Protein AF-Q7U5W7-F1 (afdb_monomer_lite)

Foldseek 3Di:
DAALWWKDQLDDDIDGHAAAPDDDDPPLLLQLLVLVCVVDPPPDPPPSDPDDDDDDFQDFDQDPVRDGNGGMHTPGNRDDHDHSVRSVVPGDHPPPPPPPVVVVPPPPQDAPVLLLVLLVLFAEAAAPPPCVVLLLLLLLLSQQSCVSNVHDNVVSLVSSCVRHNCVGHVHRSVCSSPVDNPVRHNVSSNVNSVVSPDDPPDDD

pLDDT: mean 86.41, std 12.65, range [41.16, 97.62]

Radius of gyration: 22.74 Å; chains: 1; bounding box: 49×39×63 Å

Organism: Parasynechococcus marenigrum (strain WH8102) (NCBI:txid84588)

Sequence (204 aa):
MQPTFQIDTGGKSIHNYLVLDTPMAPGPWTLLMERLQLAAPGCDKSCKGNNRMMRMAGAHYIDREGKSRGRSQIINADGPRYSAEELDAVLPPLLVPSKTNRKKLRTGSASVRQIAEALDYIPRRVGGAGTYAMYRDVLWGLKAALADAGAAETLAIQLMEAHSPSAQCDWDVEQVARSGGEQIGAGTLFHYAKQYGWSRHAKR

Structure (mmCIF, N/CA/C/O backbone):
data_AF-Q7U5W7-F1
#
_entry.id   AF-Q7U5W7-F1
#
loop_
_atom_site.group_PDB
_atom_site.id
_atom_site.type_symbol
_atom_site.label_atom_id
_atom_site.label_alt_id
_atom_site.label_comp_id
_atom_site.label_asym_id
_atom_site.label_entity_id
_atom_site.label_seq_id
_atom_site.pdbx_PDB_ins_code
_atom_site.Cartn_x
_atom_site.Cartn_y
_atom_site.Cartn_z
_atom_site.occupancy
_atom_site.B_iso_or_equiv
_atom_site.auth_seq_id
_atom_site.auth_comp_id
_atom_site.auth_asym_id
_atom_site.auth_atom_id
_atom_site.pdbx_PDB_model_num
ATOM 1 N N . MET A 1 1 ? 15.969 -14.883 -13.921 1.00 85.25 1 MET A N 1
ATOM 2 C CA . MET A 1 1 ? 15.634 -14.100 -15.132 1.00 85.25 1 MET A CA 1
ATOM 3 C C . MET A 1 1 ? 16.616 -12.954 -15.263 1.00 85.25 1 MET A C 1
ATOM 5 O O . MET A 1 1 ? 17.059 -12.445 -14.238 1.00 85.25 1 MET A O 1
ATOM 9 N N . GLN A 1 2 ? 16.964 -12.580 -16.491 1.00 90.25 2 GLN A N 1
ATOM 10 C CA . GLN A 1 2 ? 17.873 -11.471 -16.772 1.00 90.25 2 GLN A CA 1
ATOM 11 C C . GLN A 1 2 ? 17.056 -10.190 -17.006 1.00 90.25 2 GLN A C 1
ATOM 13 O O . GLN A 1 2 ? 16.048 -10.247 -17.702 1.00 90.25 2 GLN A O 1
ATOM 18 N N . PRO A 1 3 ? 17.453 -9.032 -16.456 1.00 93.38 3 PRO A N 1
ATOM 19 C CA . PRO A 1 3 ? 16.806 -7.763 -16.782 1.00 93.38 3 PRO A CA 1
ATOM 20 C C . PRO A 1 3 ? 16.956 -7.411 -18.269 1.00 93.38 3 PRO A C 1
ATOM 22 O O . PRO A 1 3 ? 18.048 -7.550 -18.816 1.00 93.38 3 PRO A O 1
ATOM 25 N N . THR A 1 4 ? 15.896 -6.891 -18.893 1.00 95.12 4 THR A N 1
ATOM 26 C CA . THR A 1 4 ? 15.949 -6.302 -20.243 1.00 95.12 4 THR A CA 1
ATOM 27 C C . THR A 1 4 ? 16.862 -5.080 -20.246 1.00 95.12 4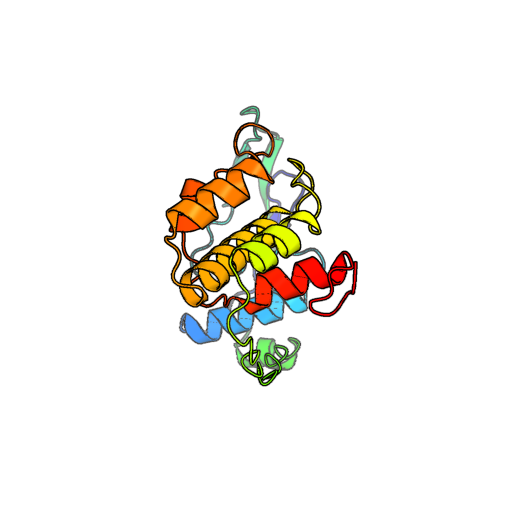 THR A C 1
ATOM 29 O O . THR A 1 4 ? 17.729 -4.930 -21.099 1.00 95.12 4 THR A O 1
ATOM 32 N N . PHE A 1 5 ? 16.696 -4.212 -19.250 1.00 94.88 5 PHE A N 1
ATOM 33 C CA . PHE A 1 5 ? 17.628 -3.127 -18.990 1.00 94.88 5 PHE A CA 1
ATOM 34 C C . PHE A 1 5 ? 17.668 -2.793 -17.501 1.00 94.88 5 PHE A C 1
ATOM 36 O O . PHE A 1 5 ? 16.757 -3.120 -16.731 1.00 94.88 5 PHE A O 1
ATOM 43 N N . GLN A 1 6 ? 18.756 -2.156 -17.085 1.00 95.25 6 GLN A N 1
ATOM 44 C CA . GLN A 1 6 ? 19.024 -1.798 -15.702 1.00 95.25 6 GLN A CA 1
ATOM 45 C C . GLN A 1 6 ? 19.496 -0.356 -15.614 1.00 95.25 6 GLN A C 1
ATOM 47 O O . GLN A 1 6 ? 20.304 0.111 -16.420 1.00 95.25 6 GLN A O 1
ATOM 52 N N . ILE A 1 7 ? 19.005 0.336 -14.593 1.00 94.81 7 ILE A N 1
ATOM 53 C CA . ILE A 1 7 ? 19.386 1.711 -14.294 1.00 94.81 7 ILE A CA 1
ATOM 54 C C . ILE A 1 7 ? 19.997 1.743 -12.898 1.00 94.81 7 ILE A C 1
ATOM 56 O O . ILE A 1 7 ? 19.306 1.467 -11.915 1.00 94.81 7 ILE A O 1
ATOM 60 N N . ASP A 1 8 ? 21.271 2.124 -12.799 1.00 94.56 8 ASP A N 1
ATOM 61 C CA . ASP A 1 8 ? 21.811 2.626 -11.540 1.00 94.56 8 ASP A CA 1
ATOM 62 C C . ASP A 1 8 ? 21.130 3.960 -11.253 1.00 94.56 8 ASP A C 1
ATOM 64 O O . ASP A 1 8 ? 21.112 4.889 -12.063 1.00 94.56 8 ASP A O 1
ATOM 68 N N . THR A 1 9 ? 20.514 4.043 -10.088 1.00 91.75 9 THR A N 1
ATOM 69 C CA . THR A 1 9 ? 19.706 5.187 -9.693 1.00 91.75 9 THR A CA 1
ATOM 70 C C . THR A 1 9 ? 20.532 6.394 -9.237 1.00 91.75 9 THR A C 1
ATOM 72 O O . THR A 1 9 ? 19.934 7.424 -8.916 1.00 91.75 9 THR A O 1
ATOM 75 N N . GLY A 1 10 ? 21.866 6.288 -9.187 1.00 85.81 10 GLY A N 1
ATOM 76 C CA . GLY A 1 10 ? 22.781 7.306 -8.657 1.00 85.81 10 GLY A CA 1
ATOM 77 C C . GLY A 1 10 ? 22.834 7.337 -7.123 1.00 85.81 10 GLY A C 1
ATOM 78 O O . GLY A 1 10 ? 23.317 8.301 -6.533 1.00 85.81 10 GLY A O 1
ATOM 79 N N . GLY A 1 11 ? 22.268 6.315 -6.476 1.00 82.38 11 GLY A N 1
ATOM 80 C CA . GLY A 1 11 ? 22.170 6.167 -5.026 1.00 82.38 11 GLY A CA 1
ATOM 81 C C . GLY A 1 11 ? 22.614 4.775 -4.580 1.00 82.38 11 GLY A C 1
ATOM 82 O O . GLY A 1 11 ? 23.656 4.293 -4.995 1.00 82.38 11 GLY A O 1
ATOM 83 N N . LYS A 1 12 ? 21.826 4.116 -3.722 1.00 84.75 12 LYS A N 1
ATOM 84 C CA . LYS A 1 12 ? 22.126 2.763 -3.204 1.00 84.75 12 LYS A CA 1
ATOM 85 C C . LYS A 1 12 ? 21.300 1.656 -3.876 1.00 84.75 12 LYS A C 1
ATOM 87 O O . LYS A 1 12 ? 21.139 0.583 -3.307 1.00 84.75 12 LYS A O 1
ATOM 92 N N . SER A 1 13 ? 20.703 1.937 -5.032 1.00 87.88 13 SER A N 1
ATOM 93 C CA . SER A 1 13 ? 19.718 1.056 -5.666 1.00 87.88 13 SER A CA 1
ATOM 94 C C . SER A 1 13 ? 19.921 0.940 -7.169 1.00 87.88 13 SER A C 1
ATOM 96 O O . SER A 1 13 ? 20.311 1.904 -7.829 1.00 87.88 13 SER A O 1
ATOM 98 N N . ILE A 1 14 ? 19.568 -0.228 -7.699 1.00 91.69 14 ILE A N 1
ATOM 99 C CA . ILE A 1 14 ? 19.475 -0.511 -9.130 1.00 91.69 14 ILE A CA 1
ATOM 100 C C . ILE A 1 14 ? 18.007 -0.790 -9.447 1.00 91.69 14 ILE A C 1
ATOM 102 O O . ILE A 1 14 ? 17.352 -1.569 -8.754 1.00 91.69 14 ILE A O 1
ATOM 106 N N . HIS A 1 15 ? 17.483 -0.149 -10.486 1.00 92.25 15 HIS A N 1
ATOM 107 C CA . HIS A 1 15 ? 16.186 -0.489 -11.053 1.00 92.25 15 HIS A CA 1
ATOM 108 C C . HIS A 1 15 ? 16.381 -1.540 -12.139 1.00 92.25 15 HIS A C 1
ATOM 110 O O . HIS A 1 15 ? 17.123 -1.309 -13.091 1.00 92.25 15 HIS A O 1
ATOM 116 N N . ASN A 1 16 ? 15.691 -2.668 -12.002 1.00 91.81 16 ASN A N 1
ATOM 117 C CA . ASN A 1 16 ? 15.670 -3.731 -12.997 1.00 91.81 16 ASN A CA 1
ATOM 118 C C . ASN A 1 16 ? 14.343 -3.679 -13.746 1.00 91.81 16 ASN A C 1
ATOM 120 O O . ASN A 1 16 ? 13.287 -3.691 -13.113 1.00 91.81 16 ASN A O 1
ATOM 124 N N . TYR A 1 17 ? 14.403 -3.653 -15.072 1.00 91.50 17 TYR A N 1
ATOM 125 C CA . TYR A 1 17 ? 13.223 -3.676 -15.924 1.00 91.50 17 TYR A CA 1
ATOM 126 C C . TYR A 1 17 ? 13.166 -4.998 -16.679 1.00 91.50 17 TYR A C 1
ATOM 128 O O . TYR A 1 17 ? 14.148 -5.412 -17.293 1.00 91.50 17 TYR A O 1
ATOM 136 N N . LEU A 1 18 ? 12.005 -5.645 -16.630 1.00 91.75 18 LEU A N 1
ATOM 137 C CA . LEU A 1 18 ? 11.631 -6.742 -17.514 1.00 91.75 18 LEU A CA 1
ATOM 138 C C . LEU A 1 18 ? 10.565 -6.192 -18.452 1.00 91.75 18 LEU A C 1
ATOM 140 O O . LEU A 1 18 ? 9.560 -5.651 -17.989 1.00 91.75 18 LEU A O 1
ATOM 144 N N . VAL A 1 19 ? 10.811 -6.265 -19.753 1.00 92.81 19 VAL A N 1
ATOM 145 C CA . VAL A 1 19 ? 9.933 -5.660 -20.753 1.00 92.81 19 VAL A CA 1
ATOM 146 C C . VAL A 1 19 ? 9.208 -6.750 -21.516 1.00 92.81 19 VAL A C 1
ATOM 148 O O . VAL A 1 19 ? 9.839 -7.685 -22.011 1.00 92.81 19 VAL A O 1
ATOM 151 N N . LEU A 1 20 ? 7.893 -6.590 -21.644 1.00 93.56 20 LEU A N 1
ATOM 152 C CA . LEU A 1 20 ? 7.090 -7.483 -22.461 1.00 93.56 20 LEU A CA 1
ATOM 153 C C . LEU A 1 20 ? 7.300 -7.214 -23.959 1.00 93.56 20 LEU A C 1
ATOM 155 O O . LEU A 1 20 ? 7.518 -6.069 -24.387 1.00 93.56 20 LEU A O 1
ATOM 159 N N . ASP A 1 21 ? 7.244 -8.269 -24.762 1.00 95.25 21 ASP A N 1
ATOM 160 C CA . ASP A 1 21 ? 7.168 -8.162 -26.221 1.00 95.25 21 ASP A CA 1
ATOM 161 C C . ASP A 1 21 ? 5.814 -7.587 -26.677 1.00 95.25 21 ASP A C 1
ATOM 163 O O . ASP A 1 21 ? 5.762 -6.769 -27.595 1.00 95.25 21 ASP A O 1
ATOM 167 N N . THR A 1 22 ? 4.751 -7.922 -25.947 1.00 93.19 22 THR A N 1
ATOM 168 C CA . THR A 1 22 ? 3.365 -7.573 -26.239 1.00 93.19 22 THR A CA 1
ATOM 169 C C . THR A 1 22 ? 2.784 -6.734 -25.098 1.00 93.19 22 THR A C 1
ATOM 171 O O . THR A 1 22 ? 2.905 -7.110 -23.928 1.00 93.19 22 THR A O 1
ATOM 174 N N . PRO A 1 23 ? 2.134 -5.591 -25.390 1.00 90.62 23 PRO A N 1
ATOM 175 C CA . PRO A 1 23 ? 1.449 -4.805 -24.371 1.00 90.62 23 PRO A CA 1
ATOM 176 C C . PRO A 1 23 ? 0.394 -5.627 -23.626 1.00 90.62 23 PRO A C 1
ATOM 178 O O . PRO A 1 23 ? -0.386 -6.360 -24.229 1.00 90.62 23 PRO A O 1
ATOM 181 N N . MET A 1 24 ? 0.336 -5.458 -22.308 1.00 86.38 24 MET A N 1
ATOM 182 C CA . MET A 1 24 ? -0.572 -6.194 -21.434 1.00 86.38 24 MET A CA 1
ATOM 183 C C . MET A 1 24 ? -1.609 -5.258 -20.813 1.00 86.38 24 MET A C 1
ATOM 185 O O . MET A 1 24 ? -1.318 -4.108 -20.480 1.00 86.38 24 MET A O 1
ATOM 189 N N . ALA A 1 25 ? -2.827 -5.764 -20.615 1.00 87.12 25 ALA A N 1
ATOM 190 C CA . ALA A 1 25 ? -3.857 -5.037 -19.885 1.00 87.12 25 ALA A CA 1
ATOM 191 C C . ALA A 1 25 ? -3.463 -4.829 -18.401 1.00 87.12 25 ALA A C 1
ATOM 193 O O . ALA A 1 25 ? -2.799 -5.686 -17.811 1.00 87.12 25 ALA A O 1
ATOM 194 N N . PRO A 1 26 ? -3.923 -3.747 -17.743 1.00 83.06 26 PRO A N 1
ATOM 195 C CA . PRO A 1 26 ? -3.505 -3.423 -16.376 1.00 83.06 26 PRO A CA 1
ATOM 196 C C . PRO A 1 26 ? -3.785 -4.508 -15.324 1.00 83.06 26 PRO A C 1
ATOM 198 O O . PRO A 1 26 ? -2.996 -4.670 -14.402 1.00 83.06 26 PRO A O 1
ATOM 201 N N . GLY A 1 27 ? -4.892 -5.251 -15.443 1.00 83.81 27 GLY A N 1
ATOM 202 C CA . GLY A 1 27 ? -5.273 -6.288 -14.473 1.00 83.81 27 GLY A CA 1
ATOM 203 C C . GLY A 1 27 ? -4.281 -7.460 -14.419 1.00 83.81 27 GLY A C 1
ATOM 204 O O . GLY A 1 27 ? -3.683 -7.691 -13.366 1.00 83.81 27 GLY A O 1
ATOM 205 N N . PRO A 1 28 ? -4.058 -8.176 -15.540 1.00 83.81 28 PRO A N 1
ATOM 206 C CA . PRO A 1 28 ? -3.030 -9.214 -15.632 1.00 83.81 28 PRO A CA 1
ATOM 207 C C . PRO A 1 28 ? -1.627 -8.709 -15.265 1.00 83.81 28 PRO A C 1
ATOM 209 O O . PRO A 1 28 ? -0.887 -9.406 -14.572 1.00 83.81 28 PRO A O 1
ATOM 212 N N . TRP A 1 29 ? -1.298 -7.467 -15.638 1.00 84.50 29 TRP A N 1
ATOM 213 C CA . TRP A 1 29 ? -0.021 -6.840 -15.295 1.00 84.50 29 TRP A CA 1
ATOM 214 C C . TRP A 1 29 ? 0.185 -6.721 -13.781 1.00 84.50 29 TRP A C 1
ATOM 216 O O . TRP A 1 29 ? 1.248 -7.070 -13.270 1.00 84.50 29 TRP A O 1
ATOM 226 N N . THR A 1 30 ? -0.839 -6.288 -13.037 1.00 84.31 30 THR A N 1
ATOM 227 C CA . THR A 1 30 ? -0.765 -6.198 -11.572 1.00 84.31 30 THR A CA 1
ATOM 228 C C . THR A 1 30 ? -0.472 -7.560 -10.935 1.00 84.31 30 THR A C 1
ATOM 230 O O . THR A 1 30 ? 0.385 -7.646 -10.057 1.00 84.31 30 THR A O 1
ATOM 233 N N . LEU A 1 31 ? -1.121 -8.635 -11.399 1.00 85.56 31 LEU A N 1
ATOM 234 C CA . LEU A 1 31 ? -0.884 -9.990 -10.880 1.00 85.56 31 LEU A CA 1
ATOM 235 C C . LEU A 1 31 ? 0.546 -10.468 -11.162 1.00 85.56 31 LEU A C 1
ATOM 237 O O . LEU A 1 31 ? 1.197 -11.047 -10.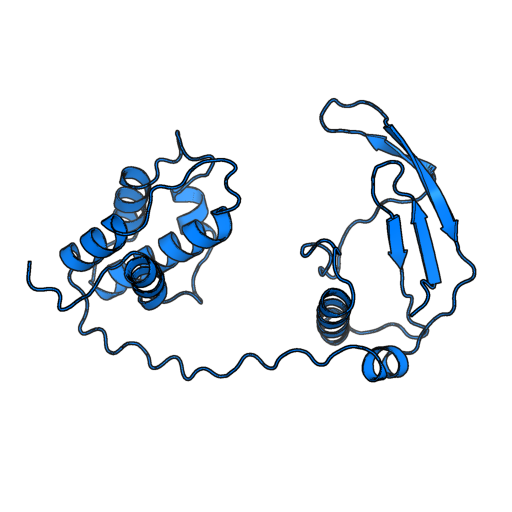291 1.00 85.56 31 LEU A O 1
ATOM 241 N N . LEU A 1 32 ? 1.047 -10.198 -12.367 1.00 86.19 32 LEU A N 1
ATOM 242 C CA . LEU A 1 32 ? 2.410 -10.534 -12.765 1.00 86.19 32 LEU A CA 1
ATOM 243 C C . LEU A 1 32 ? 3.448 -9.800 -11.901 1.00 86.19 32 LEU A C 1
ATOM 245 O O . LEU A 1 32 ? 4.393 -10.416 -11.408 1.00 86.19 32 LEU A O 1
ATOM 249 N N . MET A 1 33 ? 3.234 -8.505 -11.647 1.00 86.06 33 MET A N 1
ATOM 250 C CA . MET A 1 33 ? 4.096 -7.685 -10.789 1.00 86.06 33 MET A CA 1
ATOM 251 C C . MET A 1 33 ? 4.125 -8.171 -9.336 1.00 86.06 33 MET A C 1
ATOM 253 O O . MET A 1 33 ? 5.184 -8.164 -8.704 1.00 86.06 33 MET A O 1
ATOM 257 N N . GLU A 1 34 ? 2.993 -8.627 -8.795 1.00 85.81 34 GLU A N 1
ATOM 258 C CA . GLU A 1 34 ? 2.950 -9.207 -7.448 1.00 85.81 34 GLU A CA 1
ATOM 259 C C . GLU A 1 34 ? 3.774 -10.495 -7.355 1.00 85.81 34 GLU A C 1
ATOM 261 O O . GLU A 1 34 ? 4.534 -10.677 -6.403 1.00 85.81 34 GLU A O 1
ATOM 266 N N . ARG A 1 35 ? 3.703 -11.357 -8.372 1.00 87.56 35 ARG A N 1
ATOM 267 C CA . ARG A 1 35 ? 4.515 -12.583 -8.429 1.00 87.56 35 ARG A CA 1
ATOM 268 C C . ARG A 1 35 ? 5.994 -12.288 -8.605 1.00 87.56 35 ARG A C 1
ATOM 270 O O . ARG A 1 35 ? 6.826 -12.927 -7.963 1.00 87.56 35 ARG A O 1
ATOM 277 N N . LEU A 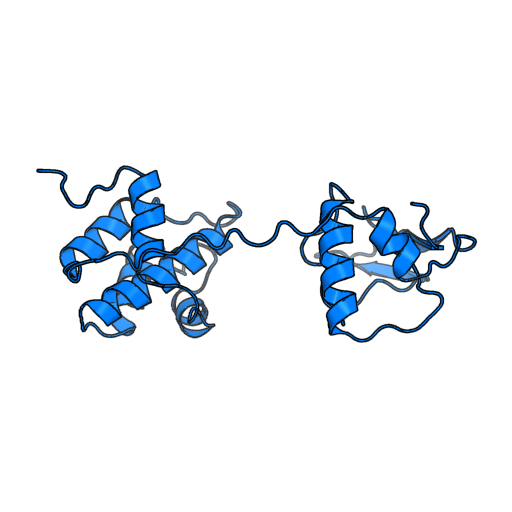1 36 ? 6.328 -11.290 -9.419 1.00 87.81 36 LEU A N 1
ATOM 278 C CA . LEU A 1 36 ? 7.703 -10.832 -9.591 1.00 87.81 36 LEU A CA 1
ATOM 279 C C . LEU A 1 36 ? 8.307 -10.357 -8.264 1.00 87.81 36 LEU A C 1
ATOM 281 O O . LEU A 1 36 ? 9.452 -10.677 -7.956 1.00 87.81 36 LEU A O 1
ATOM 285 N N . GLN A 1 37 ? 7.529 -9.653 -7.443 1.00 85.88 37 GLN A N 1
ATOM 286 C CA . GLN A 1 37 ? 7.969 -9.206 -6.124 1.00 85.88 37 GLN A CA 1
ATOM 287 C C . GLN A 1 37 ? 8.207 -10.369 -5.151 1.00 85.88 37 GLN A C 1
ATOM 289 O O . GLN A 1 37 ? 9.149 -10.315 -4.362 1.00 85.88 37 GLN A O 1
ATOM 294 N N . LEU A 1 38 ? 7.398 -11.433 -5.222 1.00 84.38 38 LEU A N 1
ATOM 295 C CA . LEU A 1 38 ? 7.643 -12.664 -4.461 1.00 84.38 38 LEU A CA 1
ATOM 296 C C . LEU A 1 38 ? 8.944 -13.352 -4.899 1.00 84.38 38 LEU A C 1
ATOM 298 O O . LEU A 1 38 ? 9.671 -13.878 -4.060 1.00 84.38 38 LEU A O 1
ATOM 302 N N . ALA A 1 39 ? 9.247 -13.322 -6.199 1.00 85.94 39 ALA A N 1
ATOM 303 C CA . ALA A 1 39 ? 10.450 -13.919 -6.773 1.00 85.94 39 ALA A CA 1
ATOM 304 C C . ALA A 1 39 ? 11.737 -13.106 -6.536 1.00 85.94 39 ALA A C 1
ATOM 306 O O . ALA A 1 39 ? 12.827 -13.635 -6.745 1.00 85.94 39 ALA A O 1
ATOM 307 N N . ALA A 1 40 ? 11.632 -11.836 -6.126 1.00 84.31 40 ALA A N 1
ATOM 308 C CA . ALA A 1 40 ? 12.757 -10.911 -5.980 1.00 84.31 40 ALA A CA 1
ATOM 309 C C . ALA A 1 40 ? 12.966 -10.470 -4.512 1.00 84.31 40 ALA A C 1
ATOM 311 O O . ALA A 1 40 ? 12.531 -9.377 -4.122 1.00 84.31 40 ALA A O 1
ATOM 312 N N . PRO A 1 41 ? 13.657 -11.280 -3.682 1.00 78.12 41 PRO A N 1
ATOM 313 C CA . PRO A 1 41 ? 14.006 -10.908 -2.313 1.00 78.12 41 PRO A CA 1
ATOM 314 C C . PRO A 1 41 ? 14.743 -9.564 -2.260 1.00 78.12 41 PRO A C 1
ATOM 316 O O . PRO A 1 41 ? 15.700 -9.338 -2.995 1.00 78.12 41 PRO A O 1
ATOM 319 N N . GLY A 1 42 ? 14.297 -8.660 -1.384 1.00 79.81 42 GLY A N 1
ATOM 320 C CA . GLY A 1 42 ? 14.888 -7.324 -1.228 1.00 79.81 42 GLY A CA 1
ATOM 321 C C . GLY A 1 42 ? 14.331 -6.249 -2.168 1.00 79.81 42 GLY A C 1
ATOM 322 O O . GLY A 1 42 ? 14.703 -5.085 -2.031 1.00 79.81 42 GLY A O 1
ATOM 323 N N . CYS A 1 43 ? 13.412 -6.594 -3.076 1.00 82.38 43 CYS A N 1
ATOM 324 C CA . CYS A 1 43 ? 12.660 -5.598 -3.836 1.00 82.38 43 CYS A CA 1
ATOM 325 C C . CYS A 1 43 ? 11.775 -4.750 -2.901 1.00 82.38 43 CYS A C 1
ATOM 327 O O . CYS A 1 43 ? 11.147 -5.270 -1.972 1.00 82.38 43 CYS A O 1
ATOM 329 N N . ASP A 1 44 ? 11.699 -3.442 -3.160 1.00 81.50 44 ASP A N 1
ATOM 330 C CA . ASP A 1 44 ? 10.789 -2.545 -2.450 1.00 81.50 44 ASP A CA 1
ATOM 331 C C . ASP A 1 44 ? 9.334 -2.974 -2.696 1.00 81.50 44 ASP A C 1
ATOM 333 O O . ASP A 1 44 ? 8.833 -2.974 -3.828 1.00 81.50 44 ASP A O 1
ATOM 337 N N . LYS A 1 45 ? 8.637 -3.317 -1.605 1.00 79.31 45 LYS A N 1
ATOM 338 C CA . LYS A 1 45 ? 7.255 -3.805 -1.648 1.00 79.31 45 LYS A CA 1
ATOM 339 C C . LYS A 1 45 ? 6.273 -2.791 -2.253 1.00 79.31 45 LYS A C 1
ATOM 341 O O . LYS A 1 45 ? 5.217 -3.176 -2.755 1.00 79.31 45 LYS A O 1
ATOM 346 N N . SER A 1 46 ? 6.628 -1.507 -2.255 1.00 78.00 46 SER A N 1
ATOM 347 C CA . SER A 1 46 ? 5.817 -0.420 -2.808 1.00 78.00 46 SER A CA 1
ATOM 348 C C . SER A 1 46 ? 5.877 -0.298 -4.341 1.00 78.00 46 SER A C 1
ATOM 350 O O . SER A 1 46 ? 5.045 0.394 -4.928 1.00 78.00 46 SER A O 1
ATOM 352 N N . CYS A 1 47 ? 6.794 -0.996 -5.021 1.00 74.12 47 CYS A N 1
ATOM 353 C CA . CYS A 1 47 ? 7.025 -0.865 -6.469 1.00 74.12 47 CYS A CA 1
ATOM 354 C C . CYS A 1 47 ? 6.069 -1.670 -7.377 1.00 74.12 47 CYS A C 1
ATOM 356 O O . CYS A 1 47 ? 6.370 -1.870 -8.549 1.00 74.12 47 CYS A O 1
ATOM 358 N N . LYS A 1 48 ? 4.909 -2.114 -6.878 1.00 71.62 48 LYS A N 1
ATOM 359 C CA . LYS A 1 48 ? 3.945 -2.945 -7.634 1.00 71.62 48 LYS A CA 1
ATOM 360 C C . LYS A 1 48 ? 2.834 -2.177 -8.369 1.00 71.62 48 LYS A C 1
ATOM 362 O O . LYS A 1 48 ? 1.966 -2.788 -8.981 1.00 71.62 48 LYS A O 1
ATOM 367 N N . GLY A 1 49 ? 2.809 -0.849 -8.259 1.00 72.56 49 GLY A N 1
ATOM 368 C CA . GLY A 1 49 ? 1.764 -0.016 -8.863 1.00 72.56 49 GLY A CA 1
ATOM 369 C C . GLY A 1 49 ? 1.921 0.143 -10.379 1.00 72.56 49 GLY A C 1
ATOM 370 O O . GLY A 1 49 ? 3.031 0.330 -10.872 1.00 72.56 49 GLY A O 1
ATOM 371 N N . ASN A 1 50 ? 0.801 0.147 -11.107 1.00 72.81 50 ASN A N 1
ATOM 372 C CA . ASN A 1 50 ? 0.768 0.242 -12.576 1.00 72.81 50 ASN A CA 1
ATOM 373 C C . ASN A 1 50 ? 1.321 1.573 -13.123 1.00 72.81 50 ASN A C 1
ATOM 375 O O . ASN A 1 50 ? 1.714 1.652 -14.279 1.00 72.81 50 ASN A O 1
ATOM 379 N N . ASN A 1 51 ? 1.354 2.621 -12.300 1.00 78.12 51 ASN A N 1
ATOM 380 C CA . ASN A 1 51 ? 1.774 3.977 -12.656 1.00 78.12 51 ASN A CA 1
ATOM 381 C C . ASN A 1 51 ? 2.978 4.454 -11.826 1.00 78.12 51 ASN A C 1
ATOM 383 O O . ASN A 1 51 ? 3.065 5.625 -11.447 1.00 78.12 51 ASN A O 1
ATOM 387 N N . ARG A 1 52 ? 3.906 3.551 -11.486 1.00 82.12 52 ARG A N 1
ATOM 388 C CA . ARG A 1 52 ? 5.056 3.919 -10.657 1.00 82.12 52 ARG A CA 1
ATOM 389 C C . ARG A 1 52 ? 6.043 4.780 -11.446 1.00 82.12 52 ARG A C 1
ATOM 391 O O . ARG A 1 52 ? 6.612 4.338 -12.439 1.00 82.12 52 ARG A O 1
ATOM 398 N N . MET A 1 53 ? 6.287 5.996 -10.961 1.00 84.56 53 MET A N 1
ATOM 399 C CA . MET A 1 53 ? 7.372 6.826 -11.479 1.00 84.56 53 MET A CA 1
ATOM 400 C C . MET A 1 53 ? 8.716 6.227 -11.076 1.00 84.56 53 MET A C 1
ATOM 402 O O . MET A 1 53 ? 8.994 6.041 -9.890 1.00 84.56 53 MET A O 1
ATOM 406 N N . MET A 1 54 ? 9.547 5.953 -12.074 1.00 87.62 54 MET A N 1
ATOM 407 C CA . MET A 1 54 ? 10.896 5.436 -11.898 1.00 87.62 54 MET A CA 1
ATOM 408 C C . MET A 1 54 ? 11.914 6.475 -12.362 1.00 87.62 54 MET A C 1
ATOM 410 O O . MET A 1 54 ? 11.597 7.389 -13.122 1.00 87.62 54 MET A O 1
ATOM 414 N N . ARG A 1 55 ? 13.156 6.358 -11.885 1.00 88.56 55 ARG A N 1
ATOM 415 C CA . ARG A 1 55 ? 14.212 7.305 -12.260 1.00 88.56 55 ARG A CA 1
ATOM 416 C C . ARG A 1 55 ? 14.614 7.106 -13.717 1.00 88.56 55 ARG A C 1
ATOM 418 O O . ARG A 1 55 ? 14.933 5.990 -14.124 1.00 88.56 55 ARG A O 1
ATOM 425 N N . MET A 1 56 ? 14.639 8.212 -14.451 1.00 89.44 56 MET A N 1
ATOM 426 C CA . MET A 1 56 ? 15.189 8.307 -15.797 1.00 89.44 56 MET A CA 1
ATOM 427 C C . MET A 1 56 ? 16.705 8.473 -15.717 1.00 89.44 56 MET A C 1
ATOM 429 O O . MET A 1 56 ? 17.180 9.309 -14.951 1.00 89.44 56 MET A O 1
ATOM 433 N N . ALA A 1 57 ? 17.447 7.709 -16.518 1.00 92.12 57 ALA A N 1
ATOM 434 C CA . ALA A 1 57 ? 18.895 7.848 -16.612 1.00 92.12 57 ALA A CA 1
ATOM 435 C C . ALA A 1 57 ? 19.304 9.268 -17.045 1.00 92.12 57 ALA A C 1
ATOM 437 O O . ALA A 1 57 ? 18.619 9.921 -17.828 1.00 92.12 57 ALA A O 1
ATOM 438 N N . GLY A 1 58 ? 20.435 9.748 -16.531 1.00 92.12 58 GLY A N 1
ATOM 439 C CA . GLY A 1 58 ? 20.935 11.105 -16.752 1.00 92.12 58 GLY A CA 1
ATOM 440 C C . GLY A 1 58 ? 20.483 12.121 -15.700 1.00 92.12 58 GLY A C 1
ATOM 441 O O . GLY A 1 58 ? 21.127 13.157 -15.559 1.00 92.12 58 GLY A O 1
ATOM 442 N N . ALA A 1 59 ? 19.451 11.821 -14.906 1.00 91.06 59 ALA A N 1
ATOM 443 C CA . ALA A 1 59 ? 19.004 12.689 -13.818 1.00 91.06 59 ALA A CA 1
ATOM 444 C C . ALA A 1 59 ? 19.859 12.516 -12.550 1.00 91.06 59 ALA A C 1
ATOM 446 O O . ALA A 1 59 ? 20.332 11.414 -12.251 1.00 91.06 59 ALA A O 1
ATOM 447 N N . HIS A 1 60 ? 20.024 13.591 -11.776 1.00 92.56 60 HIS A N 1
ATOM 448 C CA . HIS A 1 60 ? 20.688 13.548 -10.472 1.00 92.56 60 HIS A CA 1
ATOM 449 C C . HIS A 1 60 ? 19.772 12.950 -9.396 1.00 92.56 60 HIS A C 1
ATOM 451 O O . HIS A 1 60 ? 18.598 13.305 -9.296 1.00 92.56 60 HIS A O 1
ATOM 457 N N . TYR A 1 61 ? 20.320 12.075 -8.552 1.00 90.62 61 TYR A N 1
ATOM 458 C CA . TYR A 1 61 ? 19.680 11.667 -7.308 1.00 90.62 61 TYR A CA 1
ATOM 459 C C . TYR A 1 61 ? 19.915 12.738 -6.243 1.00 90.62 61 TYR A C 1
ATOM 461 O O . TYR A 1 61 ? 21.039 12.915 -5.768 1.00 90.62 61 TYR A O 1
ATOM 469 N N . ILE A 1 62 ? 18.841 13.443 -5.896 1.00 91.88 62 ILE A N 1
ATOM 470 C CA . ILE A 1 62 ? 18.804 14.447 -4.834 1.00 91.88 62 ILE A CA 1
ATOM 471 C C . ILE A 1 62 ? 18.349 13.764 -3.541 1.00 91.88 62 ILE A C 1
ATOM 473 O O . ILE A 1 62 ? 17.312 13.097 -3.527 1.00 91.88 62 ILE A O 1
ATOM 477 N N . ASP A 1 63 ? 19.147 13.873 -2.480 1.00 87.56 63 ASP A N 1
ATOM 478 C CA . ASP A 1 63 ? 18.803 13.332 -1.163 1.00 87.56 63 ASP A CA 1
ATOM 479 C C . ASP A 1 63 ? 17.831 14.239 -0.384 1.00 87.56 63 ASP A C 1
ATOM 481 O O . ASP A 1 63 ? 17.332 15.243 -0.895 1.00 87.56 63 ASP A O 1
ATOM 485 N N . ARG A 1 64 ? 17.521 13.860 0.863 1.00 87.81 64 ARG A N 1
ATOM 486 C CA . ARG A 1 64 ? 16.580 14.605 1.717 1.00 87.81 64 ARG A CA 1
ATOM 487 C C . ARG A 1 64 ? 17.110 15.982 2.111 1.00 87.81 64 ARG A C 1
ATOM 489 O O . ARG A 1 64 ? 16.320 16.862 2.428 1.00 87.81 64 ARG A O 1
ATOM 496 N N . GLU A 1 65 ? 18.425 16.159 2.071 1.00 92.25 65 GLU A N 1
ATOM 497 C CA . GLU A 1 65 ? 19.123 17.404 2.368 1.00 92.25 65 GLU A CA 1
ATOM 498 C C . GLU A 1 65 ? 19.260 18.304 1.124 1.00 92.25 65 GLU A C 1
ATOM 500 O O . GLU A 1 65 ? 19.853 19.379 1.198 1.00 92.25 65 GLU A O 1
ATOM 505 N N . GLY A 1 66 ? 18.721 17.883 -0.027 1.00 90.75 66 GLY A N 1
ATOM 506 C CA . GLY A 1 66 ? 18.780 18.633 -1.281 1.00 90.75 66 GLY A CA 1
ATOM 507 C C . GLY A 1 66 ? 20.106 18.485 -2.033 1.00 90.75 66 GLY A C 1
ATOM 508 O O . GLY A 1 66 ? 20.333 19.179 -3.025 1.00 90.75 66 GLY A O 1
ATOM 509 N N . LYS A 1 67 ? 20.994 17.582 -1.607 1.00 90.81 67 LYS A N 1
ATOM 510 C CA . LYS A 1 67 ? 22.311 17.388 -2.213 1.00 90.81 67 LYS A CA 1
ATOM 511 C C . LYS A 1 67 ? 22.275 16.292 -3.274 1.00 90.81 67 LYS A C 1
ATOM 513 O O . LYS A 1 67 ? 21.759 15.195 -3.069 1.00 90.81 67 LYS A O 1
ATOM 518 N N . SER A 1 68 ? 22.912 16.566 -4.412 1.00 91.19 68 SER A N 1
ATOM 519 C CA . SER A 1 68 ? 23.170 15.547 -5.430 1.00 91.19 68 SER A CA 1
ATOM 520 C C . SER A 1 68 ? 24.166 14.507 -4.912 1.00 91.19 68 SER A C 1
ATOM 522 O O . SER A 1 68 ? 25.307 14.839 -4.586 1.00 91.19 68 SER A O 1
ATOM 524 N N . ARG A 1 69 ? 23.763 13.237 -4.910 1.00 86.50 69 ARG A N 1
ATOM 525 C CA . ARG A 1 69 ? 24.618 12.095 -4.540 1.00 86.50 69 ARG A CA 1
ATOM 526 C C . ARG A 1 69 ? 25.267 11.400 -5.727 1.00 86.50 69 ARG A C 1
ATOM 528 O O . ARG A 1 69 ? 26.335 10.823 -5.572 1.00 86.50 69 ARG A O 1
ATOM 535 N N . GLY A 1 70 ? 24.644 11.469 -6.894 1.00 89.69 70 GLY A N 1
ATOM 536 C CA . GLY A 1 70 ? 25.117 10.788 -8.088 1.00 89.69 70 GLY A CA 1
ATOM 537 C C . GLY A 1 70 ? 24.153 10.984 -9.243 1.00 89.69 70 GLY A C 1
ATOM 538 O O . GLY A 1 70 ? 23.007 11.393 -9.048 1.00 89.69 70 GLY A O 1
ATOM 539 N N . ARG A 1 71 ? 24.625 10.704 -10.455 1.00 93.94 71 ARG A N 1
ATOM 540 C CA . ARG A 1 71 ? 23.789 10.723 -11.654 1.00 93.94 71 ARG A CA 1
ATOM 541 C C . ARG A 1 71 ? 23.330 9.308 -11.950 1.00 93.94 71 ARG A C 1
ATOM 543 O O . ARG A 1 71 ? 24.143 8.392 -11.941 1.00 93.94 71 ARG A O 1
ATOM 550 N N . SER A 1 72 ? 22.044 9.151 -12.217 1.00 94.31 72 SER A N 1
ATOM 551 C CA . SER A 1 72 ? 21.497 7.886 -12.691 1.00 94.31 72 SER A CA 1
ATOM 552 C C . SER A 1 72 ? 22.063 7.534 -14.066 1.00 94.31 72 SER A C 1
ATOM 554 O O . SER A 1 72 ? 22.286 8.417 -14.903 1.00 94.31 72 SER A O 1
ATOM 556 N N . GLN A 1 73 ? 22.324 6.253 -14.301 1.00 95.81 73 GLN A N 1
ATOM 557 C CA . GLN A 1 73 ? 22.960 5.762 -15.521 1.00 95.81 73 GLN A CA 1
ATOM 558 C C . GLN A 1 73 ? 22.345 4.435 -15.943 1.00 95.81 73 GLN A C 1
ATOM 560 O O . GLN A 1 73 ? 21.981 3.611 -15.106 1.00 95.81 73 GLN A O 1
ATOM 565 N N . ILE A 1 74 ? 22.236 4.232 -17.252 1.00 95.69 74 ILE A N 1
ATOM 566 C CA . ILE A 1 74 ? 21.941 2.912 -17.803 1.00 95.69 74 ILE A CA 1
ATOM 567 C C . ILE A 1 74 ? 23.212 2.081 -17.643 1.00 95.69 74 ILE A C 1
ATOM 569 O O . ILE A 1 74 ? 24.268 2.494 -18.113 1.00 95.69 74 ILE A O 1
ATOM 573 N N . ILE A 1 75 ? 23.107 0.941 -16.964 1.00 94.81 75 ILE A N 1
ATOM 574 C CA . ILE A 1 75 ? 24.242 0.028 -16.742 1.00 94.81 75 ILE A CA 1
ATOM 575 C C . ILE A 1 75 ? 24.145 -1.237 -17.598 1.00 94.81 75 ILE A C 1
ATOM 577 O O . ILE A 1 75 ? 25.139 -1.922 -17.798 1.00 94.81 75 ILE A O 1
ATOM 581 N N . ASN A 1 76 ? 22.951 -1.543 -18.105 1.00 93.06 76 ASN A N 1
ATOM 582 C CA . ASN A 1 76 ? 22.691 -2.645 -19.023 1.00 93.06 76 ASN A CA 1
ATOM 583 C C . ASN A 1 76 ? 21.437 -2.307 -19.842 1.00 93.06 76 ASN A C 1
ATOM 585 O O . ASN A 1 76 ? 20.473 -1.808 -19.260 1.00 93.06 76 ASN A O 1
ATOM 589 N N . ALA A 1 77 ? 21.439 -2.561 -21.150 1.00 92.75 77 ALA A N 1
ATOM 590 C CA . ALA A 1 77 ? 20.290 -2.314 -22.030 1.00 92.75 77 ALA A CA 1
ATOM 591 C C . ALA A 1 77 ? 20.062 -3.387 -23.105 1.00 92.75 77 ALA A C 1
ATOM 593 O O . ALA A 1 77 ? 19.134 -3.255 -23.900 1.00 92.75 77 ALA A O 1
ATOM 594 N N . ASP A 1 78 ? 20.873 -4.443 -23.107 1.00 93.44 78 ASP A N 1
ATOM 595 C CA . ASP A 1 78 ? 20.905 -5.442 -24.181 1.00 93.44 78 ASP A CA 1
ATOM 596 C C . ASP A 1 78 ? 20.219 -6.752 -23.767 1.00 93.44 78 ASP A C 1
ATOM 598 O O . ASP A 1 78 ? 20.482 -7.825 -24.309 1.00 93.44 78 ASP A O 1
ATOM 602 N N . GLY A 1 79 ? 19.370 -6.692 -22.740 1.00 94.00 79 GLY A N 1
ATOM 603 C CA . GLY A 1 79 ? 18.662 -7.855 -22.240 1.00 94.00 79 GLY A CA 1
ATOM 604 C C . GLY A 1 79 ? 17.463 -8.245 -23.111 1.00 94.00 79 GLY A C 1
ATOM 605 O O . GLY A 1 79 ? 16.942 -7.437 -23.886 1.00 94.00 79 GLY A O 1
ATOM 606 N N . PRO A 1 80 ? 16.978 -9.486 -22.960 1.00 94.81 80 PRO A N 1
ATOM 607 C CA . PRO A 1 80 ? 15.851 -9.982 -23.732 1.00 94.81 80 PRO A CA 1
ATOM 608 C C . PRO A 1 80 ? 14.541 -9.306 -23.316 1.00 94.81 80 PRO A C 1
ATOM 610 O O . PRO A 1 80 ? 14.379 -8.836 -22.184 1.00 94.81 80 PRO A O 1
ATOM 613 N N . ARG A 1 81 ? 13.584 -9.298 -24.242 1.00 95.44 81 ARG A N 1
ATOM 614 C CA . ARG A 1 81 ? 12.167 -9.073 -23.938 1.00 95.44 81 ARG A CA 1
ATOM 615 C C . ARG A 1 81 ? 11.505 -10.426 -23.708 1.00 95.44 81 ARG A C 1
ATOM 617 O O . ARG A 1 81 ? 12.010 -11.434 -24.193 1.00 95.44 81 ARG A O 1
ATOM 624 N N . TYR A 1 82 ? 10.406 -10.423 -22.972 1.00 94.56 82 TYR A N 1
ATOM 625 C CA . TYR A 1 82 ? 9.708 -11.641 -22.578 1.00 94.56 82 TYR A CA 1
ATOM 626 C C . TYR A 1 82 ? 8.255 -11.607 -23.034 1.00 94.56 82 TYR A C 1
ATOM 628 O O . TYR A 1 82 ? 7.619 -10.556 -23.009 1.00 94.56 82 TYR A O 1
ATOM 636 N N . SER A 1 83 ? 7.711 -12.759 -23.381 1.00 93.81 83 SER A N 1
ATOM 637 C CA . SER A 1 83 ? 6.266 -12.955 -23.448 1.00 93.81 83 SER A CA 1
ATOM 638 C C . SER A 1 83 ? 5.667 -13.040 -22.038 1.00 93.81 83 SER A C 1
ATOM 640 O O . SER A 1 83 ? 6.364 -13.259 -21.037 1.00 93.81 83 SER A O 1
ATOM 642 N N . ALA A 1 84 ? 4.351 -12.855 -21.931 1.00 89.50 84 ALA A N 1
ATOM 643 C CA . ALA A 1 84 ? 3.650 -12.989 -20.657 1.00 89.50 84 ALA A CA 1
ATOM 644 C C . ALA A 1 84 ? 3.734 -14.426 -20.120 1.00 89.50 84 ALA A C 1
ATOM 646 O O . ALA A 1 84 ? 3.886 -14.637 -18.917 1.00 89.50 84 ALA A O 1
ATOM 647 N N . GLU A 1 85 ? 3.674 -15.396 -21.026 1.00 89.12 85 GLU A N 1
ATOM 648 C CA . GLU A 1 85 ? 3.675 -16.831 -20.774 1.00 89.12 85 GLU A CA 1
ATOM 649 C C . GLU A 1 85 ? 5.035 -17.305 -20.249 1.00 89.12 85 GLU A C 1
ATOM 651 O O . GLU A 1 85 ? 5.096 -18.100 -19.311 1.00 89.12 85 GLU A O 1
ATOM 656 N N . GLU A 1 86 ? 6.137 -16.776 -20.790 1.00 92.12 86 GLU A N 1
ATOM 657 C CA . GLU A 1 86 ? 7.486 -17.064 -20.288 1.00 92.12 86 GLU A CA 1
ATOM 658 C C . GLU A 1 86 ? 7.672 -16.584 -18.849 1.00 92.12 86 GLU A C 1
ATOM 660 O O . GLU A 1 86 ? 8.248 -17.299 -18.025 1.00 92.12 86 GLU A O 1
ATOM 665 N N . LEU A 1 87 ? 7.171 -15.387 -18.527 1.00 89.75 87 LEU A N 1
ATOM 666 C CA . LEU A 1 87 ? 7.217 -14.877 -17.158 1.00 89.75 87 LEU A CA 1
ATOM 667 C C . LEU A 1 87 ? 6.281 -15.675 -16.243 1.00 89.75 87 LEU A C 1
ATOM 669 O O . LEU A 1 87 ? 6.652 -15.979 -15.111 1.00 89.75 87 LEU A O 1
ATOM 673 N N . ASP A 1 88 ? 5.098 -16.057 -16.721 1.00 87.38 88 ASP A N 1
ATOM 674 C CA . ASP A 1 88 ? 4.154 -16.891 -15.975 1.00 87.38 88 ASP A CA 1
ATOM 675 C C . ASP A 1 88 ? 4.751 -18.261 -15.608 1.00 87.38 88 ASP A C 1
ATOM 677 O O . ASP A 1 88 ? 4.640 -18.698 -14.463 1.00 87.38 88 ASP A O 1
ATOM 681 N N . ALA A 1 89 ? 5.465 -18.902 -16.535 1.00 89.50 89 ALA A N 1
ATOM 682 C CA . ALA A 1 89 ? 6.038 -20.232 -16.336 1.00 89.50 89 ALA A CA 1
ATOM 683 C C . ALA A 1 89 ? 7.130 -20.288 -15.251 1.00 89.50 89 ALA A C 1
ATOM 685 O O . ALA A 1 89 ? 7.321 -21.326 -14.615 1.00 89.50 89 ALA A O 1
ATOM 686 N N . VAL A 1 90 ? 7.861 -19.189 -15.038 1.00 90.31 90 VAL A N 1
ATOM 687 C CA . VAL A 1 90 ? 9.005 -19.138 -14.107 1.00 90.31 90 VAL A CA 1
ATOM 688 C C . VAL A 1 90 ? 8.692 -18.435 -12.790 1.00 90.31 90 VAL A C 1
ATOM 690 O O . VAL A 1 90 ? 9.408 -18.623 -11.804 1.00 90.31 90 VAL A O 1
ATOM 693 N N . LEU A 1 91 ? 7.656 -17.595 -12.757 1.00 89.81 91 LEU A N 1
ATOM 694 C CA . LEU A 1 91 ? 7.288 -16.851 -11.562 1.00 89.81 91 LEU A CA 1
ATOM 695 C C . LEU A 1 91 ? 6.486 -17.724 -10.591 1.00 89.81 91 LEU A C 1
ATOM 697 O O . LEU A 1 91 ? 5.589 -18.458 -11.011 1.00 89.81 91 LEU A O 1
ATOM 701 N N . PRO A 1 92 ? 6.725 -17.604 -9.272 1.00 88.12 92 PRO A N 1
ATOM 702 C CA . PRO A 1 92 ? 5.981 -18.367 -8.284 1.00 88.12 92 PRO A CA 1
ATOM 703 C C . PRO A 1 92 ? 4.488 -18.033 -8.388 1.00 88.12 92 PRO A C 1
ATOM 705 O O . PRO A 1 92 ? 4.139 -16.874 -8.650 1.00 88.12 92 PRO A O 1
ATOM 708 N N . PRO A 1 93 ? 3.589 -19.009 -8.187 1.00 83.69 93 PRO A N 1
ATOM 709 C CA . PRO A 1 93 ? 2.164 -18.727 -8.162 1.00 83.69 93 PRO A CA 1
ATOM 710 C C . PRO A 1 93 ? 1.865 -17.748 -7.027 1.00 83.69 93 PRO A C 1
ATOM 712 O O . PRO A 1 93 ? 2.476 -17.811 -5.954 1.00 83.69 93 PRO A O 1
ATOM 715 N N . LEU A 1 94 ? 0.897 -16.852 -7.238 1.00 76.69 94 LEU A N 1
ATOM 716 C CA . LEU A 1 94 ? 0.347 -16.110 -6.110 1.00 76.69 94 LEU A CA 1
ATOM 717 C C . LEU A 1 94 ? -0.226 -17.129 -5.138 1.00 76.69 94 LEU A C 1
ATOM 719 O O . LEU A 1 94 ? -0.997 -18.008 -5.532 1.00 76.69 94 LEU A O 1
ATOM 723 N N . LEU A 1 95 ? 0.144 -17.004 -3.864 1.00 70.31 95 LEU A N 1
ATOM 724 C CA . LEU A 1 95 ? -0.565 -17.713 -2.816 1.00 70.31 95 LEU A CA 1
ATOM 725 C C . LEU A 1 95 ? -2.015 -17.270 -2.934 1.00 70.31 95 LEU A C 1
ATOM 727 O O . LEU A 1 95 ? -2.332 -16.108 -2.668 1.00 70.31 95 LEU A O 1
ATOM 731 N N . VAL A 1 96 ? -2.878 -18.184 -3.386 1.00 59.53 96 VAL A N 1
ATOM 732 C CA . VAL A 1 96 ? -4.320 -17.970 -3.349 1.00 59.53 96 VAL A CA 1
ATOM 733 C C . VAL A 1 96 ? -4.586 -17.538 -1.917 1.00 59.53 96 VAL A C 1
ATOM 735 O O . VAL A 1 96 ? -4.190 -18.287 -1.013 1.00 59.53 96 VAL A O 1
ATOM 738 N N . PRO A 1 97 ? -5.156 -16.340 -1.673 1.00 51.78 97 PRO A N 1
ATOM 739 C CA . PRO A 1 97 ? -5.523 -15.965 -0.328 1.00 51.78 97 PRO A CA 1
ATOM 740 C C . PRO A 1 97 ? -6.342 -17.135 0.168 1.00 51.78 97 PRO A C 1
ATOM 742 O O . PRO A 1 97 ? -7.375 -17.453 -0.432 1.00 51.78 97 PRO A O 1
ATOM 745 N N . SER A 1 98 ? -5.821 -17.849 1.173 1.00 42.53 98 SER A N 1
ATOM 746 C CA . SER A 1 98 ? -6.596 -18.883 1.828 1.00 42.53 98 SER A CA 1
ATOM 747 C C . SER A 1 98 ? -7.916 -18.196 2.094 1.00 42.53 98 SER A C 1
ATOM 749 O O . SER A 1 98 ? -7.939 -17.153 2.762 1.00 42.53 98 SER A O 1
ATOM 751 N N . LYS A 1 99 ? -8.997 -18.717 1.500 1.00 45.44 99 LYS A N 1
ATOM 752 C CA . LYS A 1 99 ? -10.339 -18.448 1.984 1.00 45.44 99 LYS A CA 1
ATOM 753 C C . LYS A 1 99 ? -10.332 -19.055 3.377 1.00 45.44 99 LYS A C 1
ATOM 755 O O . LYS A 1 99 ? -10.909 -20.109 3.620 1.00 45.44 99 LYS A O 1
ATOM 760 N N . THR A 1 100 ? -9.632 -18.408 4.308 1.00 41.69 100 THR A N 1
ATOM 761 C CA . THR A 1 100 ? -9.958 -18.479 5.702 1.00 41.69 100 THR A CA 1
ATOM 762 C C . THR A 1 100 ? -11.397 -18.058 5.631 1.00 41.69 100 THR A C 1
ATOM 764 O O . THR A 1 100 ? -11.708 -16.908 5.315 1.00 41.69 100 THR A O 1
ATOM 767 N N . ASN A 1 101 ? -12.281 -19.043 5.779 1.00 42.97 101 ASN A N 1
ATOM 768 C CA . ASN A 1 101 ? -13.613 -18.806 6.255 1.00 42.97 101 ASN A CA 1
ATOM 769 C C . ASN A 1 101 ? -13.364 -17.929 7.471 1.00 42.97 101 ASN A C 1
ATOM 771 O O . ASN A 1 101 ? -13.027 -18.437 8.543 1.00 42.97 101 ASN A O 1
ATOM 775 N N . ARG A 1 102 ? -13.400 -16.603 7.277 1.00 46.53 102 ARG A N 1
ATOM 776 C CA . ARG A 1 102 ? -13.529 -15.636 8.343 1.00 46.53 102 ARG A CA 1
ATOM 777 C C . ARG A 1 102 ? -14.882 -16.037 8.874 1.00 46.53 102 ARG A C 1
ATOM 779 O O . ARG A 1 102 ? -15.904 -15.550 8.401 1.00 46.53 102 ARG A O 1
ATOM 786 N N . LYS A 1 103 ? -14.900 -17.034 9.769 1.00 41.16 103 LYS A N 1
ATOM 787 C CA . LYS A 1 103 ? -16.017 -17.269 10.657 1.00 41.16 103 LYS A CA 1
ATOM 788 C C . LYS A 1 103 ? -16.213 -15.874 11.199 1.00 41.16 103 LYS A C 1
ATOM 790 O O . LYS A 1 103 ? -15.317 -15.393 11.896 1.00 41.16 103 LYS A O 1
ATOM 795 N N . LYS A 1 104 ? -17.274 -15.183 10.749 1.00 43.59 104 LYS A N 1
ATOM 796 C CA . LYS A 1 104 ? -17.701 -13.938 11.375 1.00 43.59 104 LYS A CA 1
ATOM 797 C C . LYS A 1 104 ? -17.645 -14.299 12.834 1.00 43.59 104 LYS A C 1
ATOM 799 O O . LYS A 1 104 ? -18.308 -15.266 13.230 1.00 43.59 104 LYS A O 1
ATOM 804 N N . LEU A 1 105 ? -16.712 -13.688 13.563 1.00 46.41 105 LEU A N 1
ATOM 805 C CA . LEU A 1 105 ? -16.601 -13.972 14.972 1.00 46.41 105 LEU A CA 1
ATOM 806 C C . LEU A 1 105 ? -18.030 -13.739 15.445 1.00 46.41 105 LEU A C 1
ATOM 808 O O . LEU A 1 105 ? -18.581 -12.665 15.206 1.00 46.41 105 LEU A O 1
ATOM 812 N N . ARG A 1 106 ? -18.690 -14.777 15.971 1.00 48.47 106 ARG A N 1
ATOM 813 C CA . ARG A 1 106 ? -19.960 -14.600 16.669 1.00 48.47 106 ARG A CA 1
ATOM 814 C C . ARG A 1 106 ? -19.588 -13.909 17.971 1.00 48.47 106 ARG A C 1
ATOM 816 O O . ARG A 1 106 ? -19.683 -14.476 19.051 1.00 48.47 106 ARG A O 1
ATOM 823 N N . THR A 1 107 ? -19.047 -12.703 17.863 1.00 51.53 107 THR A N 1
ATOM 824 C CA . THR A 1 107 ? -19.063 -11.727 18.914 1.00 51.53 107 THR A CA 1
ATOM 825 C C . THR A 1 107 ? -20.545 -11.482 19.109 1.00 51.53 107 THR A C 1
ATOM 827 O O . THR A 1 107 ? -21.143 -10.689 18.398 1.00 51.53 107 THR A O 1
ATOM 830 N N . GLY A 1 108 ? -21.158 -12.163 20.086 1.00 56.06 108 GLY A N 1
ATOM 831 C CA . GLY A 1 108 ? -22.147 -11.436 20.879 1.00 56.06 108 GLY A CA 1
ATOM 832 C C . GLY A 1 108 ? -21.476 -10.101 21.188 1.00 56.06 108 GLY A C 1
ATOM 833 O O . GLY A 1 108 ? -20.315 -10.133 21.619 1.00 56.06 108 GLY A O 1
ATOM 834 N N . SER A 1 109 ? -22.078 -8.992 20.763 1.00 65.94 109 SER A N 1
ATOM 835 C CA . SER A 1 109 ? -21.453 -7.665 20.708 1.00 65.94 109 SER A CA 1
ATOM 836 C C . SER A 1 109 ? -20.621 -7.443 21.969 1.00 65.94 109 SER A C 1
ATOM 838 O O . SER A 1 109 ? -21.150 -7.509 23.081 1.00 65.94 109 SER A O 1
ATOM 840 N N . ALA A 1 110 ? -19.297 -7.331 21.822 1.00 78.81 110 ALA A N 1
ATOM 841 C CA . ALA A 1 110 ? -18.455 -7.004 22.965 1.00 78.81 110 ALA A CA 1
ATOM 842 C C . ALA A 1 110 ? -18.924 -5.646 23.493 1.00 78.81 110 ALA A C 1
ATOM 844 O O . ALA A 1 110 ? -19.229 -4.756 22.701 1.00 78.81 110 ALA A O 1
ATOM 845 N N . SER A 1 111 ? -19.038 -5.490 24.810 1.00 89.25 111 SER A N 1
ATOM 846 C CA . SER A 1 111 ? -19.424 -4.188 25.351 1.00 89.25 111 SER A CA 1
ATOM 847 C C . SER A 1 111 ? -18.328 -3.160 25.066 1.00 89.25 111 SER A C 1
ATOM 849 O O . SER A 1 111 ? -17.155 -3.519 24.938 1.00 89.25 111 SER A O 1
ATOM 851 N N . VAL A 1 112 ? -18.681 -1.873 25.040 1.00 91.06 112 VAL A N 1
ATOM 852 C CA . VAL A 1 112 ? -17.706 -0.772 24.906 1.00 91.06 112 VAL A CA 1
ATOM 853 C C . VAL A 1 112 ? -16.558 -0.919 25.914 1.00 91.06 112 VAL A C 1
ATOM 855 O O . VAL A 1 112 ? -15.398 -0.724 25.566 1.00 91.06 112 VAL A O 1
ATOM 858 N N . ARG A 1 113 ? -16.857 -1.378 27.138 1.00 91.31 113 ARG A N 1
ATOM 859 C CA . ARG A 1 113 ? -15.849 -1.672 28.167 1.00 91.31 113 ARG A CA 1
ATOM 860 C C . ARG A 1 113 ? -14.873 -2.775 27.749 1.00 91.31 113 ARG A C 1
ATOM 862 O O . ARG A 1 113 ? -13.676 -2.614 27.940 1.00 91.31 113 ARG A O 1
ATOM 869 N N . GLN A 1 114 ? -15.364 -3.881 27.188 1.00 91.19 114 GLN A N 1
ATOM 870 C CA . GLN A 1 114 ? -14.508 -4.978 26.714 1.00 91.19 114 GLN A CA 1
ATOM 871 C C . GLN A 1 114 ? -13.653 -4.565 25.513 1.00 91.19 114 GLN A C 1
ATOM 873 O O . GLN A 1 114 ? -12.551 -5.074 25.340 1.00 91.19 114 GLN A O 1
ATOM 878 N N . ILE A 1 115 ? -14.172 -3.665 24.678 1.00 94.62 115 ILE A N 1
ATOM 879 C CA . ILE A 1 115 ? -13.454 -3.109 23.531 1.00 94.62 115 ILE A CA 1
ATOM 880 C C . ILE A 1 115 ? -12.304 -2.214 24.006 1.00 94.62 115 ILE A C 1
ATOM 882 O O . ILE A 1 115 ? -11.178 -2.396 23.549 1.00 94.62 115 ILE A O 1
ATOM 886 N N . ALA A 1 116 ? -12.566 -1.308 24.953 1.00 94.94 116 ALA A N 1
ATOM 887 C CA . ALA A 1 116 ? -11.533 -0.472 25.565 1.00 94.94 116 ALA A CA 1
ATOM 888 C C . ALA A 1 116 ? -10.470 -1.324 26.280 1.00 94.94 116 ALA A C 1
ATOM 890 O O . ALA A 1 116 ? -9.283 -1.151 26.038 1.00 94.94 116 ALA A O 1
ATOM 891 N N . GLU A 1 117 ? -10.888 -2.328 27.058 1.00 94.38 117 GLU A N 1
ATOM 892 C CA . GLU A 1 117 ? -9.953 -3.255 27.706 1.00 94.38 117 GLU A CA 1
ATOM 893 C C . GLU A 1 117 ? -9.096 -4.019 26.687 1.00 94.38 117 GLU A C 1
ATOM 895 O O . GLU A 1 117 ? -7.913 -4.229 26.919 1.00 94.38 117 GLU A O 1
ATOM 900 N N . ALA A 1 118 ? -9.657 -4.437 25.548 1.00 95.25 118 ALA A N 1
ATOM 901 C CA . ALA A 1 118 ? -8.872 -5.090 24.503 1.00 95.25 118 ALA A CA 1
ATOM 902 C C . ALA A 1 118 ? -7.815 -4.151 23.899 1.00 95.25 118 ALA A C 1
ATOM 904 O O . ALA A 1 118 ? -6.721 -4.611 23.574 1.00 95.25 118 ALA A O 1
ATOM 905 N N . LEU A 1 119 ? -8.125 -2.857 23.760 1.00 97.19 119 LEU A N 1
ATOM 906 C CA . LEU A 1 119 ? -7.164 -1.856 23.302 1.00 97.19 119 LEU A CA 1
ATOM 907 C C . LEU A 1 119 ? -6.007 -1.695 24.298 1.00 97.19 119 LEU A C 1
ATOM 909 O O . LEU A 1 119 ? -4.864 -1.690 23.862 1.00 97.19 119 LEU A O 1
ATOM 913 N N . ASP A 1 120 ? -6.287 -1.670 25.605 1.00 96.31 120 ASP A N 1
ATOM 914 C CA . ASP A 1 120 ? -5.273 -1.502 26.664 1.00 96.31 120 ASP A CA 1
ATOM 915 C C . ASP A 1 120 ? -4.227 -2.631 26.722 1.00 96.31 120 ASP A C 1
ATOM 917 O O . ASP A 1 120 ? -3.129 -2.440 27.244 1.00 96.31 120 ASP A O 1
ATOM 921 N N . TYR A 1 121 ? -4.551 -3.823 26.210 1.00 95.62 121 TYR A N 1
ATOM 922 C CA . TYR A 1 121 ? -3.586 -4.924 26.109 1.00 95.62 121 TYR A CA 1
ATOM 923 C C . TYR A 1 121 ? -2.587 -4.732 24.966 1.00 95.62 121 TYR A C 1
ATOM 925 O O . TYR A 1 121 ? -1.511 -5.329 24.984 1.00 95.62 121 TYR A O 1
ATOM 933 N N . ILE A 1 122 ? -2.933 -3.946 23.947 1.00 96.06 122 ILE A N 1
ATOM 934 C CA . ILE A 1 122 ? -2.026 -3.659 22.840 1.00 96.06 122 ILE A CA 1
ATOM 935 C C . ILE A 1 122 ? -1.004 -2.632 23.351 1.00 96.06 122 ILE A C 1
ATOM 937 O O . ILE A 1 122 ? -1.391 -1.661 23.989 1.00 96.06 122 ILE A O 1
ATOM 941 N N . PRO A 1 123 ? 0.306 -2.808 23.108 1.00 94.56 123 PRO A N 1
ATOM 942 C CA . PRO A 1 123 ? 1.286 -1.802 23.476 1.00 94.56 123 PRO A CA 1
ATOM 943 C C . PRO A 1 123 ? 0.984 -0.465 22.809 1.00 94.56 123 PRO A C 1
ATOM 945 O O . PRO A 1 123 ? 0.377 -0.392 21.743 1.00 94.56 123 PRO A O 1
ATOM 948 N N . ARG A 1 124 ? 1.485 0.607 23.411 1.00 93.81 124 ARG A N 1
ATOM 949 C CA . ARG A 1 124 ? 1.406 1.938 22.825 1.00 93.81 124 ARG A CA 1
ATOM 950 C C . ARG A 1 124 ? 2.300 2.057 21.584 1.00 93.81 124 ARG A C 1
ATOM 952 O O . ARG A 1 124 ? 3.434 1.569 21.574 1.00 93.81 124 ARG A O 1
ATOM 959 N N . ARG A 1 125 ? 1.831 2.777 20.554 1.00 91.94 125 ARG A N 1
ATOM 960 C CA . ARG A 1 125 ? 2.629 3.061 19.349 1.00 91.94 125 ARG A CA 1
ATOM 961 C C . ARG A 1 125 ? 3.869 3.874 19.703 1.00 91.94 125 ARG A C 1
ATOM 963 O O . ARG A 1 125 ? 3.790 4.880 20.399 1.00 91.94 125 ARG A O 1
ATOM 970 N N . VAL A 1 126 ? 5.002 3.490 19.126 1.00 88.38 126 VAL A N 1
ATOM 971 C CA . VAL A 1 126 ? 6.254 4.255 19.176 1.00 88.38 126 VAL A CA 1
ATOM 972 C C . VAL A 1 126 ? 6.600 4.713 17.759 1.00 88.38 126 VAL A C 1
ATOM 974 O O . VAL A 1 126 ? 6.576 3.909 16.823 1.00 88.38 126 VAL A O 1
ATOM 977 N N . GLY A 1 127 ? 6.875 6.010 17.587 1.00 82.19 127 GLY A N 1
ATOM 978 C CA . GLY A 1 127 ? 7.317 6.584 16.311 1.00 82.19 127 GLY A CA 1
ATOM 979 C C . GLY A 1 127 ? 8.584 5.905 15.784 1.00 82.19 127 GLY A C 1
ATOM 980 O O . GLY A 1 127 ? 9.436 5.486 16.561 1.00 82.19 127 GLY A O 1
ATOM 981 N N . GLY A 1 128 ? 8.697 5.738 14.464 1.00 77.00 128 GLY A N 1
ATOM 982 C CA . GLY A 1 128 ? 9.875 5.119 13.840 1.00 77.00 128 GLY A CA 1
ATOM 983 C C . GLY A 1 128 ? 10.023 3.596 14.012 1.00 77.00 128 GLY A C 1
ATOM 984 O O . GLY A 1 128 ? 10.903 3.012 13.388 1.00 77.00 128 GLY A O 1
ATOM 985 N N . ALA A 1 129 ? 9.148 2.919 14.766 1.00 81.25 129 ALA A N 1
ATOM 986 C CA . ALA A 1 129 ? 9.227 1.469 15.000 1.00 81.25 129 ALA A CA 1
ATOM 987 C C . ALA A 1 129 ? 8.713 0.593 13.832 1.00 81.25 129 ALA A C 1
ATOM 989 O O . ALA A 1 129 ? 8.635 -0.626 13.957 1.00 81.25 129 ALA A O 1
ATOM 990 N N . GLY A 1 130 ? 8.299 1.189 12.707 1.00 83.50 130 GLY A N 1
ATOM 991 C CA . GLY A 1 130 ? 7.772 0.449 11.549 1.00 83.50 130 GLY A CA 1
ATOM 992 C C . GLY A 1 130 ? 6.395 -0.199 11.764 1.00 83.50 130 GLY A C 1
ATOM 993 O O . GLY A 1 130 ? 5.965 -1.018 10.959 1.00 83.50 130 GLY A O 1
ATOM 994 N N . THR A 1 131 ? 5.675 0.172 12.825 1.00 89.06 131 THR A N 1
ATOM 995 C CA . THR A 1 131 ? 4.404 -0.455 13.233 1.00 89.06 131 THR A CA 1
ATOM 996 C C . THR A 1 131 ? 3.152 0.235 12.681 1.00 89.06 131 THR A C 1
ATOM 998 O O . THR A 1 131 ? 2.040 -0.174 13.006 1.00 89.06 131 THR A O 1
ATOM 1001 N N . TYR A 1 132 ? 3.291 1.251 11.819 1.00 88.75 132 TYR A N 1
ATOM 1002 C CA . TYR A 1 132 ? 2.164 2.044 11.300 1.00 88.75 132 TYR A CA 1
ATOM 1003 C C . TYR A 1 132 ? 1.018 1.187 10.739 1.00 88.75 132 TYR A C 1
ATOM 1005 O O . TYR A 1 132 ? -0.133 1.398 11.109 1.00 88.75 132 TYR A O 1
ATOM 1013 N N . ALA A 1 133 ? 1.328 0.194 9.896 1.00 89.88 133 ALA A N 1
ATOM 1014 C CA . ALA A 1 133 ? 0.312 -0.668 9.292 1.00 89.88 133 ALA A CA 1
ATOM 1015 C C . ALA A 1 133 ? -0.500 -1.440 10.346 1.00 89.88 133 ALA A C 1
ATOM 1017 O O . ALA A 1 133 ? -1.716 -1.535 10.228 1.00 89.88 133 ALA A O 1
ATOM 1018 N N . MET A 1 134 ? 0.162 -1.915 11.407 1.00 93.25 134 MET A N 1
ATOM 1019 C CA . MET A 1 134 ? -0.497 -2.596 12.521 1.00 93.25 134 MET A CA 1
ATOM 1020 C C . MET A 1 134 ? -1.463 -1.655 13.247 1.00 93.25 134 MET A C 1
ATOM 1022 O O . MET A 1 134 ? -2.631 -1.987 13.406 1.00 93.25 134 MET A O 1
ATOM 1026 N N . TYR A 1 135 ? -1.002 -0.468 13.659 1.00 95.25 135 TYR A N 1
ATOM 1027 C CA . TYR A 1 135 ? -1.839 0.476 14.414 1.00 95.25 135 TYR A CA 1
ATOM 1028 C C . TYR A 1 135 ? -2.993 1.046 13.588 1.00 95.25 135 TYR A C 1
ATOM 1030 O O . TYR A 1 135 ? -4.076 1.268 14.125 1.00 95.25 135 TYR A O 1
ATOM 1038 N N . ARG A 1 136 ? -2.798 1.223 12.279 1.00 95.31 136 ARG A N 1
ATOM 1039 C CA . ARG A 1 136 ? -3.876 1.550 11.340 1.00 95.31 136 ARG A CA 1
ATOM 1040 C C . ARG A 1 136 ? -4.951 0.461 11.331 1.00 95.31 136 ARG A C 1
ATOM 1042 O O . ARG A 1 136 ? -6.132 0.767 11.471 1.00 95.31 136 ARG A O 1
ATOM 1049 N N . ASP A 1 137 ? -4.550 -0.802 11.206 1.00 95.44 137 ASP A N 1
ATOM 1050 C CA . ASP A 1 137 ? -5.486 -1.929 11.179 1.00 95.44 137 ASP A CA 1
ATOM 1051 C C . ASP A 1 137 ? -6.186 -2.118 12.543 1.00 95.44 137 ASP A C 1
ATOM 1053 O O . ASP A 1 137 ? -7.374 -2.447 12.586 1.00 95.44 137 ASP A O 1
ATOM 1057 N N . VAL A 1 138 ? -5.488 -1.842 13.655 1.00 96.69 138 VAL A N 1
ATOM 1058 C CA . VAL A 1 138 ? -6.064 -1.786 15.013 1.00 96.69 138 VAL A CA 1
ATOM 1059 C C . VAL A 1 138 ? -7.125 -0.692 15.120 1.00 96.69 138 VAL A C 1
ATOM 1061 O O . VAL A 1 138 ? -8.222 -0.980 15.588 1.00 96.69 138 VAL A O 1
ATOM 1064 N N . LEU A 1 139 ? -6.843 0.531 14.659 1.00 97.62 139 LEU A N 1
ATOM 1065 C CA . LEU A 1 139 ? -7.793 1.650 14.687 1.00 97.62 139 LEU A CA 1
ATOM 1066 C C . LEU A 1 139 ? -9.051 1.350 13.859 1.00 97.62 139 LEU A C 1
ATOM 1068 O O . LEU A 1 139 ? -10.170 1.558 14.326 1.00 97.62 139 LEU A O 1
ATOM 1072 N N . TRP A 1 140 ? -8.898 0.795 12.658 1.00 97.19 140 TRP A N 1
ATOM 1073 C CA . TRP A 1 140 ? -10.048 0.391 11.847 1.00 97.19 140 TRP A CA 1
ATOM 1074 C C . TRP A 1 140 ? -10.845 -0.752 12.493 1.00 97.19 140 TRP A C 1
ATOM 1076 O O . TRP A 1 140 ? -12.075 -0.720 12.502 1.00 97.19 140 TRP A O 1
ATOM 1086 N N . GLY A 1 141 ? -10.165 -1.719 13.119 1.00 95.62 141 GLY A N 1
ATOM 1087 C CA . GLY A 1 141 ? -10.812 -2.767 13.912 1.00 95.62 141 GLY A CA 1
ATOM 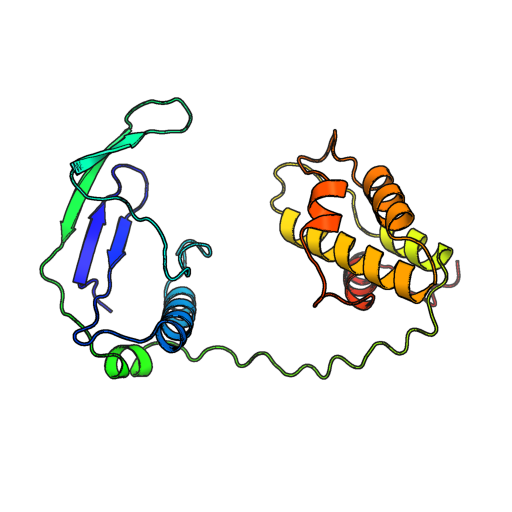1088 C C . GLY A 1 141 ? -11.563 -2.226 15.134 1.00 95.62 141 GLY A C 1
ATOM 1089 O O . GLY A 1 141 ? -12.667 -2.687 15.421 1.00 95.62 141 GLY A O 1
ATOM 1090 N N . LEU A 1 142 ? -10.998 -1.232 15.826 1.00 96.81 142 LEU A N 1
ATOM 1091 C CA . LEU A 1 142 ? -11.616 -0.534 16.956 1.00 96.81 142 LEU A CA 1
ATOM 1092 C C . LEU A 1 142 ? -12.894 0.190 16.527 1.00 96.81 142 LEU A C 1
ATOM 1094 O O . LEU A 1 142 ? -13.929 0.035 17.174 1.00 96.81 142 LEU A O 1
ATOM 1098 N N . LYS A 1 143 ? -12.840 0.918 15.406 1.00 96.00 143 LYS A N 1
ATOM 1099 C CA . LYS A 1 143 ? -14.001 1.597 14.821 1.00 96.00 143 LYS A CA 1
ATOM 1100 C C . LYS A 1 143 ? -15.136 0.616 14.529 1.00 96.00 143 LYS A C 1
ATOM 1102 O O . LYS A 1 143 ? -16.260 0.832 14.973 1.00 96.00 143 LYS A O 1
ATOM 1107 N N . ALA A 1 144 ? -14.828 -0.490 13.851 1.00 93.88 144 ALA A N 1
ATOM 1108 C CA . ALA A 1 144 ? -15.812 -1.523 13.546 1.00 93.88 144 ALA A CA 1
ATOM 1109 C C . ALA A 1 144 ? -16.394 -2.170 14.818 1.00 93.88 144 ALA A C 1
ATOM 1111 O O . ALA A 1 144 ? -17.601 -2.371 14.908 1.00 93.88 144 ALA A O 1
ATOM 1112 N N . ALA A 1 145 ? -15.563 -2.455 15.828 1.00 93.31 145 ALA A N 1
ATOM 1113 C CA . ALA A 1 145 ? -16.024 -3.038 17.089 1.00 93.31 145 ALA A CA 1
ATOM 1114 C C . ALA A 1 145 ? -16.967 -2.105 17.864 1.00 93.31 145 ALA A C 1
ATOM 1116 O O . ALA A 1 145 ? -17.950 -2.567 18.440 1.00 93.31 145 ALA A O 1
ATOM 1117 N N . LEU A 1 146 ? -16.681 -0.801 17.873 1.00 94.00 146 LEU A N 1
ATOM 1118 C CA . LEU A 1 146 ? -17.526 0.203 18.520 1.00 94.00 146 LEU A CA 1
ATOM 1119 C C . LEU A 1 146 ? -18.834 0.429 17.761 1.00 94.00 146 LEU A C 1
ATOM 1121 O O . LEU A 1 146 ? -19.880 0.519 18.400 1.00 94.00 146 LEU A O 1
ATOM 1125 N N . ALA A 1 147 ? -18.797 0.438 16.427 1.00 91.56 147 ALA A N 1
ATOM 1126 C CA . ALA A 1 147 ? -20.002 0.499 15.604 1.00 91.56 147 ALA A CA 1
ATOM 1127 C C . ALA A 1 147 ? -20.922 -0.711 15.854 1.00 91.56 147 ALA A C 1
ATOM 1129 O O . ALA A 1 147 ? -22.118 -0.534 16.078 1.00 91.56 147 ALA A O 1
ATOM 1130 N N . ASP A 1 148 ? -20.359 -1.925 15.930 1.00 89.75 148 ASP A N 1
ATOM 1131 C CA . ASP A 1 148 ? -21.094 -3.151 16.290 1.00 89.75 148 ASP A CA 1
ATOM 1132 C C . ASP A 1 148 ? -21.711 -3.083 17.705 1.00 89.75 148 ASP A C 1
ATOM 1134 O O . ASP A 1 148 ? -22.693 -3.769 17.994 1.00 89.75 148 ASP A O 1
ATOM 1138 N N . ALA A 1 149 ? -21.144 -2.266 18.600 1.00 88.38 149 ALA A N 1
ATOM 1139 C CA . ALA A 1 149 ? -21.654 -2.005 19.947 1.00 88.38 149 ALA A CA 1
ATOM 1140 C C . ALA A 1 149 ? -22.602 -0.788 20.026 1.00 88.38 149 ALA A C 1
ATOM 1142 O O . ALA A 1 149 ? -23.023 -0.421 21.124 1.00 88.38 149 ALA A O 1
ATOM 1143 N N . GLY A 1 150 ? -22.939 -0.160 18.892 1.00 88.25 150 GLY A N 1
ATOM 1144 C CA . GLY A 1 150 ? -23.829 1.004 18.817 1.00 88.25 150 GLY A CA 1
ATOM 1145 C C . GLY A 1 150 ? -23.186 2.339 19.212 1.00 88.25 150 GLY A C 1
ATOM 1146 O O . GLY A 1 150 ? -23.903 3.298 19.487 1.00 88.25 150 GLY A O 1
ATOM 1147 N N . ALA A 1 151 ? -21.855 2.418 19.269 1.00 91.00 151 ALA A N 1
ATOM 1148 C CA . ALA A 1 151 ? -21.127 3.638 19.602 1.00 91.00 151 ALA A CA 1
ATOM 1149 C C . ALA A 1 151 ? -20.701 4.428 18.350 1.00 91.00 151 ALA A C 1
ATOM 1151 O O . ALA A 1 151 ? -20.531 3.877 17.263 1.00 91.00 151 ALA A O 1
ATOM 1152 N N . ALA A 1 152 ? -20.513 5.739 18.517 1.00 91.69 152 ALA A N 1
ATOM 1153 C CA . ALA A 1 152 ? -20.107 6.637 17.440 1.00 91.69 152 ALA A CA 1
ATOM 1154 C C . ALA A 1 152 ? -18.613 6.502 17.087 1.00 91.69 152 ALA A C 1
ATOM 1156 O O . ALA A 1 152 ? -17.782 6.216 17.951 1.00 91.69 152 ALA A O 1
ATOM 1157 N N . GLU A 1 153 ? -18.257 6.805 15.832 1.00 92.62 153 GLU A N 1
ATOM 1158 C CA . GLU A 1 153 ? -16.863 6.832 15.349 1.00 92.62 153 GLU A CA 1
ATOM 1159 C C . GLU A 1 153 ? -15.964 7.750 16.197 1.00 92.62 153 GLU A C 1
ATOM 1161 O O . GLU A 1 153 ? -14.803 7.428 16.446 1.00 92.62 153 GLU A O 1
ATOM 1166 N N . THR A 1 154 ? -16.506 8.860 16.706 1.00 95.25 154 THR A N 1
ATOM 1167 C CA . THR A 1 154 ? -15.780 9.808 17.565 1.00 95.25 154 THR A CA 1
ATOM 1168 C C . THR A 1 154 ? -15.202 9.149 18.815 1.00 95.25 154 THR A C 1
ATOM 1170 O O . THR A 1 154 ? -14.102 9.508 19.231 1.00 95.25 154 THR A O 1
ATOM 1173 N N . LEU A 1 155 ? -15.878 8.141 19.377 1.00 95.69 155 LEU A N 1
ATOM 1174 C CA . LEU A 1 155 ? -15.362 7.393 20.521 1.00 95.69 155 LEU A CA 1
ATOM 1175 C C . LEU A 1 155 ? -14.145 6.537 20.140 1.00 95.69 155 LEU A C 1
ATOM 1177 O O . LEU A 1 155 ? -13.219 6.406 20.936 1.00 95.69 155 LEU A O 1
ATOM 1181 N N . ALA A 1 156 ? -14.108 5.988 18.921 1.00 96.44 156 ALA A N 1
ATOM 1182 C CA . ALA A 1 156 ? -12.956 5.230 18.428 1.00 96.44 156 ALA A CA 1
ATOM 1183 C C . ALA A 1 156 ? -11.716 6.122 18.317 1.00 96.44 156 ALA A C 1
ATOM 1185 O O . ALA A 1 156 ? -10.633 5.738 18.757 1.00 96.44 156 ALA A O 1
ATOM 1186 N N . ILE A 1 157 ? -11.899 7.330 17.774 1.00 97.19 157 ILE A N 1
ATOM 1187 C CA . ILE A 1 157 ? -10.844 8.341 17.657 1.00 97.19 157 ILE A CA 1
ATOM 1188 C C . ILE A 1 157 ? -10.353 8.741 19.051 1.00 97.19 157 ILE A C 1
ATOM 1190 O O . ILE A 1 157 ? -9.155 8.699 19.299 1.00 97.19 157 ILE A O 1
ATOM 1194 N N . GLN A 1 158 ? -11.259 9.045 19.985 1.00 97.44 158 GLN A N 1
ATOM 1195 C CA . GLN A 1 158 ? -10.900 9.421 21.357 1.00 97.44 158 GLN A CA 1
ATOM 1196 C C . GLN A 1 158 ? -10.119 8.323 22.090 1.00 97.44 158 GLN A C 1
ATOM 1198 O O . GLN A 1 158 ? -9.0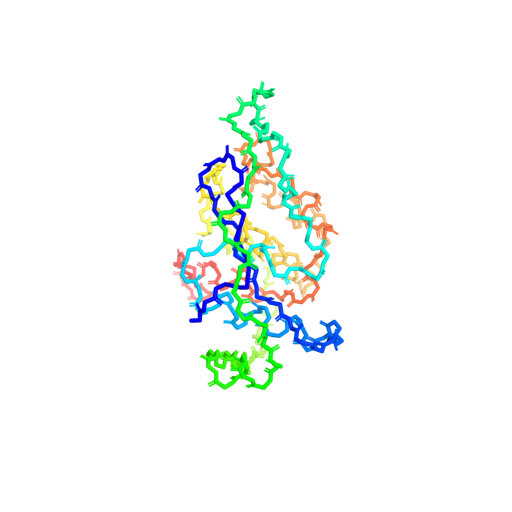91 8.609 22.699 1.00 97.44 158 GLN A O 1
ATOM 1203 N N . LEU A 1 159 ? -10.580 7.070 22.021 1.00 97.56 159 LEU A N 1
ATOM 1204 C CA . LEU A 1 159 ? -9.896 5.946 22.665 1.00 97.56 159 LEU A CA 1
ATOM 1205 C C . LEU A 1 159 ? -8.516 5.702 22.052 1.00 97.56 159 LEU A C 1
ATOM 1207 O O . LEU A 1 159 ? -7.553 5.466 22.780 1.00 97.56 159 LEU A O 1
ATOM 1211 N N . MET A 1 160 ? -8.396 5.795 20.726 1.00 97.44 160 MET A N 1
ATOM 1212 C CA . MET A 1 160 ? -7.112 5.592 20.065 1.00 97.44 160 MET A CA 1
ATOM 1213 C C . MET A 1 160 ? -6.141 6.751 20.294 1.00 97.44 160 MET A C 1
ATOM 1215 O O . MET A 1 160 ? -4.950 6.506 20.467 1.00 97.44 160 MET A O 1
ATOM 1219 N N . GLU A 1 161 ? -6.632 7.988 20.350 1.00 97.00 161 GLU A N 1
ATOM 1220 C CA . GLU A 1 161 ? -5.828 9.167 20.682 1.00 97.00 161 GLU A CA 1
ATOM 1221 C C . GLU A 1 161 ? -5.340 9.108 22.136 1.00 97.00 161 GLU A C 1
ATOM 1223 O O . GLU A 1 161 ? -4.183 9.413 22.405 1.00 97.00 161 GLU A O 1
ATOM 1228 N N . ALA A 1 162 ? -6.167 8.631 23.074 1.00 96.38 162 ALA A N 1
ATOM 1229 C CA . ALA A 1 162 ? -5.742 8.399 24.455 1.00 96.38 162 ALA A CA 1
ATOM 1230 C C . ALA A 1 162 ? -4.677 7.290 24.558 1.00 96.38 162 ALA A C 1
ATOM 1232 O O . ALA A 1 162 ? -3.702 7.421 25.299 1.00 96.38 162 ALA A O 1
ATOM 1233 N N . HIS A 1 163 ? -4.843 6.208 23.796 1.00 96.56 163 HIS A N 1
ATOM 1234 C CA . HIS A 1 163 ? -3.937 5.062 23.801 1.00 96.56 163 HIS A CA 1
ATOM 1235 C C . HIS A 1 163 ? -2.598 5.343 23.092 1.00 96.56 163 HIS A C 1
ATOM 1237 O O . HIS A 1 163 ? -1.523 4.976 23.568 1.00 96.56 163 HIS A O 1
ATOM 1243 N N . SER A 1 164 ? -2.638 5.968 21.916 1.00 94.81 164 SER A N 1
ATOM 1244 C CA . SER A 1 164 ? -1.479 6.269 21.068 1.00 94.81 164 SER A CA 1
ATOM 1245 C C . SER A 1 164 ? -1.592 7.683 20.483 1.00 94.81 164 SER A C 1
ATOM 1247 O O . SER A 1 164 ? -1.883 7.826 19.296 1.00 94.81 164 SER A O 1
ATOM 1249 N N . PRO A 1 165 ? -1.323 8.723 21.295 1.00 94.94 165 PRO A N 1
ATOM 1250 C CA . PRO A 1 165 ? -1.489 10.121 20.911 1.00 94.94 165 PRO A CA 1
ATOM 1251 C C . PRO A 1 165 ? -0.748 10.502 19.631 1.00 94.94 165 PRO A C 1
ATOM 1253 O O . PRO A 1 165 ? 0.461 10.265 19.513 1.00 94.94 165 PRO A O 1
ATOM 1256 N N . SER A 1 166 ? -1.445 11.172 18.717 1.00 91.94 166 SER A N 1
ATOM 1257 C CA . SER A 1 166 ? -0.910 11.685 17.453 1.00 91.94 166 SER A CA 1
ATOM 1258 C C . SER A 1 166 ? 0.337 12.547 17.685 1.00 91.94 166 SER A C 1
ATOM 1260 O O . SER A 1 166 ? 1.375 12.355 17.050 1.00 91.94 166 SER A O 1
ATOM 1262 N N . ALA A 1 167 ? 0.289 13.398 18.717 1.00 89.31 167 ALA A N 1
ATOM 1263 C CA . ALA A 1 167 ? 1.375 14.301 19.108 1.00 89.31 167 ALA A CA 1
ATOM 1264 C C . ALA A 1 167 ? 2.676 13.608 19.561 1.00 89.31 167 ALA A C 1
ATOM 1266 O O . ALA A 1 167 ? 3.720 14.250 19.633 1.00 89.31 167 ALA A O 1
ATOM 1267 N N . GLN A 1 168 ? 2.634 12.320 19.911 1.00 88.81 168 GLN A N 1
ATOM 1268 C CA . GLN A 1 168 ? 3.778 11.598 20.491 1.00 88.81 168 GLN A CA 1
ATOM 1269 C C . GLN A 1 168 ? 4.201 10.385 19.658 1.00 88.81 168 GLN A C 1
ATOM 1271 O O . GLN A 1 168 ? 5.265 9.808 19.879 1.00 88.81 168 GLN A O 1
ATOM 1276 N N . CYS A 1 169 ? 3.357 9.970 18.718 1.00 84.25 169 CYS A N 1
ATOM 1277 C CA . CYS A 1 169 ? 3.471 8.690 18.048 1.00 84.25 169 CYS A CA 1
ATOM 1278 C C . CYS A 1 169 ? 3.523 8.840 16.524 1.00 84.25 169 CYS A C 1
ATOM 1280 O O . CYS A 1 169 ? 3.119 7.902 15.864 1.00 84.25 169 CYS A O 1
ATOM 1282 N N . ASP A 1 170 ? 4.006 9.952 15.956 1.00 86.12 170 ASP A N 1
ATOM 1283 C CA . ASP A 1 170 ? 4.298 10.121 14.512 1.00 86.12 170 ASP A CA 1
ATOM 1284 C C . ASP A 1 170 ? 3.213 9.537 13.578 1.00 86.12 170 ASP A C 1
ATOM 1286 O O . ASP A 1 170 ? 3.464 8.652 12.749 1.00 86.12 170 ASP A O 1
ATOM 1290 N N . TRP A 1 171 ? 1.964 9.929 13.831 1.00 91.19 171 TRP A N 1
ATOM 1291 C CA . TRP A 1 171 ? 0.779 9.608 13.037 1.00 91.19 171 TRP A CA 1
ATOM 1292 C C . TRP A 1 171 ? -0.362 10.564 13.404 1.00 91.19 171 TRP A C 1
ATOM 1294 O O . TRP A 1 171 ? -0.259 11.280 14.395 1.00 91.19 171 TRP A O 1
ATOM 1304 N N . ASP A 1 172 ? -1.434 10.559 12.618 1.00 92.75 172 ASP A N 1
ATOM 1305 C CA . ASP A 1 172 ? -2.645 11.341 12.867 1.00 92.75 172 ASP A CA 1
ATOM 1306 C C . ASP A 1 172 ? -3.834 10.376 12.960 1.00 92.75 172 ASP A C 1
ATOM 1308 O O . ASP A 1 172 ? -4.245 9.774 11.965 1.00 92.75 172 ASP A O 1
ATOM 1312 N N . VAL A 1 173 ? -4.346 10.172 14.175 1.00 94.25 173 VAL A N 1
ATOM 1313 C CA . VAL A 1 173 ? -5.437 9.227 14.453 1.00 94.25 173 VAL A CA 1
ATOM 1314 C C . VAL A 1 173 ? -6.694 9.589 13.671 1.00 94.25 173 VAL A C 1
ATOM 1316 O O . VAL A 1 173 ? -7.329 8.704 13.097 1.00 94.25 173 VAL A O 1
ATOM 1319 N N . GLU A 1 174 ? -7.065 10.868 13.631 1.00 94.12 174 GLU A N 1
ATOM 1320 C CA . GLU A 1 174 ? -8.299 11.323 12.990 1.00 94.12 174 GLU A CA 1
ATOM 1321 C C . GLU A 1 174 ? -8.215 11.153 11.470 1.00 94.12 174 GLU A C 1
ATOM 1323 O O . GLU A 1 174 ? -9.123 10.589 10.848 1.00 94.12 174 GLU A O 1
ATOM 1328 N N . GLN A 1 175 ? -7.093 11.559 10.873 1.00 92.44 175 GLN A N 1
ATOM 1329 C CA . GLN A 1 175 ? -6.834 11.376 9.448 1.00 92.44 175 GLN A CA 1
ATOM 1330 C C . GLN A 1 175 ? -6.842 9.891 9.068 1.00 92.44 175 GLN A C 1
ATOM 1332 O O . GLN A 1 175 ? -7.470 9.506 8.077 1.00 92.44 175 GLN A O 1
ATOM 1337 N N . VAL A 1 176 ? -6.211 9.032 9.873 1.00 91.88 176 VAL A N 1
ATOM 1338 C CA . VAL A 1 176 ? -6.166 7.590 9.609 1.00 91.88 176 VAL A CA 1
ATOM 1339 C C . VAL A 1 176 ? -7.547 6.947 9.767 1.00 91.88 176 VAL A C 1
ATOM 1341 O O . VAL A 1 176 ? -7.932 6.136 8.917 1.00 91.88 176 VAL A O 1
ATOM 1344 N N . ALA A 1 177 ? -8.322 7.326 10.787 1.00 92.44 177 ALA A N 1
ATOM 1345 C CA . ALA A 1 177 ? -9.675 6.810 11.018 1.00 92.44 177 ALA A CA 1
ATOM 1346 C C . ALA A 1 177 ? -10.612 7.061 9.824 1.00 92.44 177 ALA A C 1
ATOM 1348 O O . ALA A 1 177 ? -11.442 6.203 9.504 1.00 92.44 177 ALA A O 1
ATOM 1349 N N . ARG A 1 178 ? -10.440 8.205 9.146 1.00 91.56 178 ARG A N 1
ATOM 1350 C CA . ARG A 1 178 ? -11.234 8.627 7.979 1.00 91.56 178 ARG A CA 1
ATOM 1351 C C . ARG A 1 178 ? -10.683 8.160 6.634 1.00 91.56 178 ARG A C 1
ATOM 1353 O O . ARG A 1 178 ? -11.397 8.193 5.640 1.00 91.56 178 ARG A O 1
ATOM 1360 N N . SER A 1 179 ? -9.428 7.719 6.585 1.00 88.06 179 SER A N 1
ATOM 1361 C CA . SER A 1 179 ? -8.768 7.314 5.335 1.00 88.06 179 SER A CA 1
ATOM 1362 C C . SER A 1 179 ? -9.272 5.989 4.737 1.00 88.06 179 SER A C 1
ATOM 1364 O O . SER A 1 179 ? -8.919 5.668 3.602 1.00 88.06 179 SER A O 1
ATOM 1366 N N . GLY A 1 180 ? -10.074 5.209 5.476 1.00 89.31 180 GLY A N 1
ATOM 1367 C CA . GLY A 1 180 ? -10.693 3.974 4.991 1.00 89.31 180 GLY A CA 1
ATOM 1368 C C . GLY A 1 180 ? -10.999 2.965 6.100 1.00 89.31 180 GLY A C 1
ATOM 1369 O O . GLY A 1 180 ? -11.359 3.338 7.217 1.00 89.31 180 GLY A O 1
ATOM 1370 N N . GLY A 1 181 ? -10.823 1.678 5.778 1.00 86.38 181 GLY A N 1
ATOM 1371 C CA . GLY A 1 181 ? -10.988 0.565 6.719 1.00 86.38 181 GLY A CA 1
ATOM 1372 C C . GLY A 1 181 ? -12.200 -0.333 6.473 1.00 86.38 181 GLY A C 1
ATOM 1373 O O . GLY A 1 181 ? -12.396 -1.268 7.238 1.00 86.38 181 GLY A O 1
ATOM 1374 N N . GLU A 1 182 ? -12.968 -0.132 5.399 1.00 85.62 182 GLU A N 1
ATOM 1375 C CA . GLU A 1 182 ? -14.270 -0.809 5.224 1.00 85.62 182 GLU A CA 1
ATOM 1376 C C . GLU A 1 182 ? -14.194 -2.338 5.087 1.00 85.62 182 GLU A C 1
ATOM 1378 O O . GLU A 1 182 ? -15.134 -3.056 5.423 1.00 85.62 182 GLU A O 1
ATOM 1383 N N . GLN A 1 183 ? -13.051 -2.870 4.649 1.00 84.88 183 GLN A N 1
ATOM 1384 C CA . GLN A 1 183 ? -12.781 -4.314 4.622 1.00 84.88 183 GLN A CA 1
ATOM 1385 C C . GLN A 1 183 ? -12.290 -4.906 5.964 1.00 84.88 183 GLN A C 1
ATOM 1387 O O . GLN A 1 183 ? -12.075 -6.126 6.070 1.00 84.88 183 GLN A O 1
ATOM 1392 N N . ILE A 1 184 ? -12.056 -4.069 6.979 1.00 88.50 184 ILE A N 1
ATOM 1393 C CA . ILE A 1 184 ? -11.577 -4.459 8.308 1.00 88.50 184 ILE A CA 1
ATOM 1394 C C . ILE A 1 184 ? -12.765 -4.549 9.265 1.00 88.50 184 ILE A C 1
ATOM 1396 O O . ILE A 1 184 ? -13.486 -3.587 9.486 1.00 88.50 184 ILE A O 1
ATOM 1400 N N . GLY A 1 185 ? -12.963 -5.729 9.851 1.00 90.31 185 GLY A N 1
ATOM 1401 C CA . GLY A 1 185 ? -14.031 -5.958 10.825 1.00 90.31 185 GLY A CA 1
ATOM 1402 C C . GLY A 1 185 ? -13.549 -5.878 12.274 1.00 90.31 185 GLY A C 1
ATOM 1403 O O . GLY A 1 185 ? -12.350 -5.959 12.550 1.00 90.31 185 GLY A O 1
ATOM 1404 N N . ALA A 1 186 ? -14.505 -5.856 13.208 1.00 90.69 186 ALA A N 1
ATOM 1405 C CA . ALA A 1 186 ? -14.279 -5.813 14.658 1.00 90.69 186 ALA A CA 1
ATOM 1406 C C . ALA A 1 186 ? -13.285 -6.872 15.176 1.00 90.69 186 ALA A C 1
ATOM 1408 O O . ALA A 1 186 ? -12.551 -6.651 16.138 1.00 90.69 186 ALA A O 1
ATOM 1409 N N . GLY A 1 187 ? -13.226 -8.034 14.515 1.00 89.00 187 GLY A N 1
ATOM 1410 C CA . GLY A 1 187 ? -12.316 -9.125 14.867 1.00 89.00 187 GLY A CA 1
ATOM 1411 C C . GLY A 1 187 ? -10.830 -8.748 14.850 1.00 89.00 187 GLY A C 1
ATOM 1412 O O . GLY A 1 187 ? -10.056 -9.387 15.559 1.00 89.00 187 GLY A O 1
ATOM 1413 N N . THR A 1 188 ? -10.429 -7.726 14.087 1.00 94.19 188 THR A N 1
ATOM 1414 C CA . THR A 1 188 ? -9.024 -7.311 13.962 1.00 94.19 188 THR A CA 1
ATOM 1415 C C . THR A 1 188 ? -8.465 -6.748 15.267 1.00 94.19 188 THR A C 1
ATOM 1417 O O . THR A 1 188 ? -7.371 -7.145 15.661 1.00 94.19 188 THR A O 1
ATOM 1420 N N . LEU A 1 189 ? -9.228 -5.917 15.989 1.00 95.56 189 LEU A N 1
ATOM 1421 C CA . LEU A 1 189 ? -8.817 -5.414 17.307 1.00 95.56 189 LEU A CA 1
ATOM 1422 C C . LEU A 1 189 ? -8.532 -6.581 18.260 1.00 95.56 189 LEU A C 1
ATOM 1424 O O . LEU A 1 189 ? -7.446 -6.695 18.822 1.00 95.56 189 LEU A O 1
ATOM 1428 N N . PHE A 1 190 ? -9.497 -7.494 18.388 1.00 94.00 190 PHE A N 1
ATOM 1429 C CA . PHE A 1 190 ? -9.379 -8.639 19.289 1.00 94.00 190 PHE A CA 1
ATOM 1430 C C . PHE A 1 190 ? -8.283 -9.618 18.867 1.00 94.00 190 PHE A C 1
ATOM 1432 O O . PHE A 1 190 ? -7.728 -10.311 19.715 1.00 94.00 190 PHE A O 1
ATOM 1439 N N . HIS A 1 191 ? -7.980 -9.714 17.572 1.00 93.19 191 HIS A N 1
ATOM 1440 C CA . HIS A 1 191 ? -6.869 -10.521 17.085 1.00 93.19 191 HIS A CA 1
ATOM 1441 C C . HIS A 1 191 ? -5.535 -9.991 17.614 1.00 93.19 191 HIS A C 1
ATOM 1443 O O . HIS A 1 191 ? -4.781 -10.772 18.189 1.00 93.19 191 HIS A O 1
ATOM 1449 N N . TYR A 1 192 ? -5.277 -8.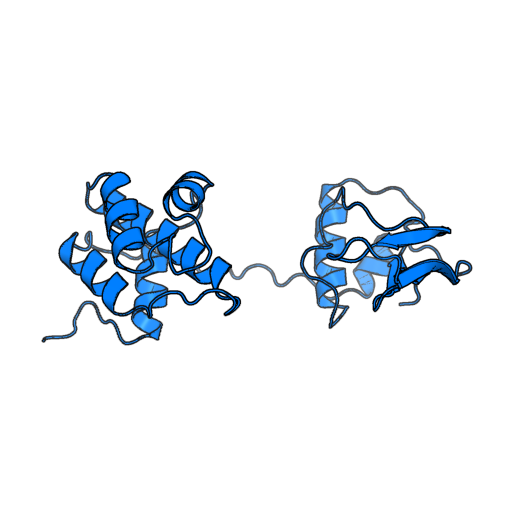686 17.484 1.00 94.25 192 TYR A N 1
ATOM 1450 C CA . TYR A 1 192 ? -4.058 -8.076 18.016 1.00 94.25 192 TYR A CA 1
ATOM 1451 C C . TYR A 1 192 ? -4.018 -8.110 19.544 1.00 94.25 192 TYR A C 1
ATOM 1453 O O . TYR A 1 192 ? -3.024 -8.554 20.105 1.00 94.25 192 TYR A O 1
ATOM 1461 N N . ALA A 1 193 ? -5.115 -7.769 20.224 1.00 94.31 193 ALA A N 1
ATOM 1462 C CA . ALA A 1 193 ? -5.187 -7.833 21.685 1.00 94.31 193 ALA A CA 1
ATOM 1463 C C . ALA A 1 193 ? -4.831 -9.232 22.231 1.00 94.31 193 ALA A C 1
ATOM 1465 O O . ALA A 1 193 ? -4.090 -9.360 23.205 1.00 94.31 193 ALA A O 1
ATOM 1466 N N . LYS A 1 194 ? -5.301 -10.306 21.575 1.00 92.38 194 LYS A N 1
ATOM 1467 C CA . LYS A 1 194 ? -4.971 -11.695 21.949 1.00 92.38 194 LYS A CA 1
ATOM 1468 C C . LYS A 1 194 ? -3.486 -12.021 21.829 1.00 92.38 194 LYS A C 1
ATOM 1470 O O . LYS A 1 194 ? -2.989 -12.803 22.634 1.00 92.38 194 LYS A O 1
ATOM 1475 N N . GLN A 1 195 ? -2.782 -11.447 20.852 1.00 92.75 195 GLN A N 1
ATOM 1476 C CA . GLN A 1 195 ? -1.331 -11.639 20.717 1.00 92.75 195 GLN A CA 1
ATOM 1477 C C . GLN A 1 195 ? -0.573 -11.076 21.925 1.00 92.75 195 GLN A C 1
ATOM 1479 O O . GLN A 1 195 ? 0.489 -11.584 22.268 1.00 92.75 195 GLN A O 1
ATOM 1484 N N . TYR A 1 196 ? -1.158 -10.087 22.602 1.00 92.06 196 TYR A N 1
ATOM 1485 C CA . TYR A 1 196 ? -0.631 -9.488 23.825 1.00 92.06 196 TYR A CA 1
ATOM 1486 C C . TYR A 1 196 ? -1.286 -10.030 25.106 1.00 92.06 196 TYR A C 1
ATOM 1488 O O . TYR A 1 196 ? -1.129 -9.455 26.177 1.00 92.06 196 TYR A O 1
ATOM 1496 N N . GLY A 1 197 ? -1.993 -11.163 25.025 1.00 90.00 197 GLY A N 1
ATOM 1497 C CA . GLY A 1 197 ? -2.511 -11.879 26.195 1.00 90.00 197 GLY A CA 1
ATOM 1498 C C . GLY A 1 197 ? -3.951 -11.547 26.593 1.00 90.00 197 GLY A C 1
ATOM 1499 O O . GLY A 1 197 ? -4.423 -12.049 27.613 1.00 90.00 197 GLY A O 1
ATOM 1500 N N . TRP A 1 198 ? -4.685 -10.756 25.805 1.00 91.75 198 TRP A N 1
ATOM 1501 C CA . TRP A 1 198 ? -6.099 -10.503 26.084 1.00 91.75 198 TRP A CA 1
ATOM 1502 C C . TRP A 1 198 ? -6.950 -11.765 25.886 1.00 91.75 198 TRP A C 1
ATOM 1504 O O . TRP A 1 198 ? -6.843 -12.465 24.875 1.00 91.75 198 TRP A O 1
ATOM 1514 N N . SER A 1 199 ? -7.879 -12.021 26.808 1.00 86.38 199 SER A N 1
ATOM 1515 C CA . SER A 1 199 ? -8.886 -13.073 26.666 1.00 86.38 199 SER A CA 1
ATOM 1516 C C . SER A 1 199 ? -10.252 -12.586 27.124 1.00 86.38 199 SER A C 1
ATOM 1518 O O . SER A 1 199 ? -10.426 -12.140 28.253 1.00 86.38 199 SER A O 1
ATOM 1520 N N . ARG A 1 200 ? -11.260 -12.773 26.265 1.00 73.19 200 ARG A N 1
ATOM 1521 C CA . ARG A 1 200 ? -12.657 -12.407 26.544 1.00 73.19 200 ARG A CA 1
ATOM 1522 C C . ARG A 1 200 ? -13.239 -13.095 27.789 1.00 73.19 200 ARG A C 1
ATOM 1524 O O . ARG A 1 200 ? -14.206 -12.602 28.361 1.00 73.19 200 ARG A O 1
ATOM 1531 N N . HIS A 1 201 ? -12.687 -14.247 28.166 1.00 71.12 201 HIS A N 1
ATOM 1532 C CA . HIS A 1 201 ? -13.147 -15.066 29.289 1.00 71.12 201 HIS A CA 1
ATOM 1533 C C . HIS A 1 201 ? -12.143 -15.109 30.444 1.00 71.12 201 HIS A C 1
ATOM 1535 O O . HIS A 1 201 ? -12.298 -15.939 31.339 1.00 71.12 201 HIS A O 1
ATOM 1541 N N . ALA A 1 202 ? -11.109 -14.260 30.433 1.00 60.06 202 ALA A N 1
ATOM 1542 C CA . ALA A 1 202 ? -10.240 -14.137 31.592 1.00 60.06 202 ALA A CA 1
ATOM 1543 C C . ALA A 1 202 ? -11.077 -13.635 32.778 1.00 60.06 202 ALA A C 1
ATOM 1545 O O . ALA A 1 202 ? -11.591 -12.517 32.762 1.00 60.06 202 ALA A O 1
ATOM 1546 N N . LYS A 1 203 ? -11.255 -14.489 33.791 1.00 47.03 203 LYS A N 1
ATOM 1547 C CA . LYS A 1 203 ? -11.717 -14.053 35.108 1.00 47.03 203 LYS A CA 1
ATOM 1548 C C . LYS A 1 203 ? -10.571 -13.229 35.698 1.00 47.03 203 LYS A C 1
ATOM 1550 O O . LYS A 1 203 ? -9.503 -13.793 35.922 1.00 47.03 203 LYS A O 1
ATOM 1555 N N . ARG A 1 204 ? -10.765 -11.916 35.840 1.00 48.75 204 ARG A N 1
ATOM 1556 C CA . ARG A 1 204 ? -9.931 -11.112 36.741 1.00 48.75 204 ARG A CA 1
ATOM 1557 C C . ARG A 1 204 ? -10.233 -11.509 38.179 1.00 48.75 204 ARG A C 1
ATOM 1559 O O . ARG A 1 204 ? -11.423 -11.798 38.450 1.00 48.75 204 ARG A O 1
#

Secondary structure (DSSP, 8-state):
---SEEEE-SSS-EEEE--BSS---HHHHHHHHHHHHHHSTT--TTTT-TT---PPTT-EEE-TTS-EEEE-EEEE--PPPB-HHHHHHHSPPP-----------------HHHHHHHHHTSPPP-TTSS-HHHHHHHHHHHHHHHHHTT--HHHHHHHHHHHS-TTTTTS-HHHHHHS--TT--THHHHHHHHHTT--TT---